Protein AF-A0AAW9L6Z2-F1 (afdb_monomer_lite)

Sequence (264 aa):
MRRVTHNEAGDTDLVFVLGWGIRLDFENVRWLVDRLAAADYRVHVFELPLVITDFEREYLAPVANFVSSLSNYRLLTHSTGGLVGAFLDSPETRVDLSPWWGTHKAVRTPLVSPFLRLPVTKPLVPVGIDRSDLGDLATDFQVEDTPERIAPTVLRECRRVQQQLPPFDEDSVVFYTPDDTVVSVDAIRGVRRRRTASPTRAATNCSPRPPATSCCRRCSPPSTTASARSPDGSRLVGHVAVLTWTTFSTVAYTSPAASVRSMV

Structure (mmCIF, N/CA/C/O backbone):
data_AF-A0AAW9L6Z2-F1
#
_entry.id   AF-A0AAW9L6Z2-F1
#
loop_
_atom_site.group_PDB
_atom_site.id
_atom_site.type_symbol
_atom_site.label_atom_id
_atom_site.label_alt_id
_atom_site.label_comp_id
_atom_site.label_asym_id
_atom_site.label_entity_id
_atom_site.label_seq_id
_atom_site.pdbx_PDB_ins_code
_atom_site.Cartn_x
_atom_site.Cartn_y
_atom_site.Cartn_z
_atom_site.occupancy
_atom_site.B_iso_or_equiv
_atom_site.auth_seq_id
_atom_site.auth_comp_id
_atom_site.auth_asym_id
_atom_site.auth_atom_id
_atom_site.pdbx_PDB_model_num
ATOM 1 N N . MET A 1 1 ? 7.345 11.397 1.640 1.00 93.88 1 MET A N 1
ATOM 2 C CA . MET A 1 1 ? 6.065 10.661 1.597 1.00 93.88 1 MET A CA 1
ATOM 3 C C . MET A 1 1 ? 4.937 11.663 1.765 1.00 93.88 1 MET A C 1
ATOM 5 O O . MET A 1 1 ? 5.062 12.522 2.632 1.00 93.88 1 MET A O 1
ATOM 9 N N . ARG A 1 2 ? 3.892 11.604 0.932 1.00 96.06 2 ARG A N 1
ATOM 10 C CA . ARG A 1 2 ? 2.712 12.473 1.070 1.00 96.06 2 ARG A CA 1
ATOM 11 C C . ARG A 1 2 ? 1.646 11.741 1.886 1.00 96.06 2 ARG A C 1
ATOM 13 O O . ARG A 1 2 ? 1.461 10.541 1.705 1.00 96.06 2 ARG A O 1
ATOM 20 N N . ARG A 1 3 ? 0.965 12.467 2.774 1.00 97.31 3 ARG A N 1
ATOM 21 C CA . ARG A 1 3 ? -0.151 11.977 3.593 1.00 97.31 3 ARG A CA 1
ATOM 22 C C . ARG A 1 3 ? -1.307 12.965 3.513 1.00 97.31 3 ARG A C 1
ATOM 24 O O . ARG A 1 3 ? -1.066 14.167 3.614 1.00 97.31 3 ARG A O 1
ATOM 31 N N . VAL A 1 4 ? -2.529 12.469 3.360 1.00 97.75 4 VAL A N 1
ATOM 32 C CA . VAL A 1 4 ? -3.761 13.273 3.409 1.00 97.75 4 VAL A CA 1
ATOM 33 C C . VAL A 1 4 ? -4.763 12.584 4.330 1.00 97.75 4 VAL A C 1
ATOM 35 O O . VAL A 1 4 ? -4.871 11.359 4.318 1.00 97.75 4 VAL A O 1
ATOM 38 N N . THR A 1 5 ? -5.470 13.369 5.143 1.00 97.81 5 THR A N 1
ATOM 39 C CA . THR A 1 5 ? -6.567 12.883 5.987 1.00 97.81 5 THR A CA 1
ATOM 40 C C . THR A 1 5 ? -7.901 13.253 5.350 1.00 97.81 5 THR A C 1
ATOM 42 O O . THR A 1 5 ? -8.089 14.396 4.941 1.00 97.81 5 THR A O 1
ATOM 45 N N . HIS A 1 6 ? -8.825 12.300 5.295 1.00 96.94 6 HIS A N 1
ATOM 46 C CA . HIS A 1 6 ? -10.206 12.490 4.864 1.00 96.94 6 HIS A CA 1
ATOM 47 C C . HIS A 1 6 ? -11.152 12.219 6.036 1.00 96.94 6 HIS A C 1
ATOM 49 O O . HIS A 1 6 ? -10.866 11.359 6.867 1.00 96.94 6 HIS A O 1
ATOM 55 N N . ASN A 1 7 ? -12.272 12.949 6.084 1.00 96.62 7 ASN A N 1
ATOM 56 C CA . ASN A 1 7 ? -13.256 12.891 7.171 1.00 96.62 7 ASN A CA 1
ATOM 57 C C . ASN A 1 7 ? -12.626 13.085 8.565 1.00 96.62 7 ASN A C 1
ATOM 59 O O . ASN A 1 7 ? -12.630 12.188 9.401 1.00 96.62 7 ASN A O 1
ATOM 63 N N . GLU A 1 8 ? -12.077 14.275 8.836 1.00 94.88 8 GLU A N 1
ATOM 64 C CA . GLU A 1 8 ? -11.461 14.591 10.139 1.00 94.88 8 GLU A CA 1
ATOM 65 C C . GLU A 1 8 ? -12.424 14.423 11.328 1.00 94.88 8 GLU A C 1
ATOM 67 O O . GLU A 1 8 ? -11.981 14.168 12.448 1.00 94.88 8 GLU A O 1
ATOM 72 N N . ALA A 1 9 ? -13.733 14.503 11.086 1.00 93.19 9 ALA A N 1
ATOM 73 C CA . ALA A 1 9 ? -14.767 14.287 12.092 1.00 93.19 9 ALA A CA 1
ATOM 74 C C . ALA A 1 9 ? -15.026 12.804 12.423 1.00 93.19 9 ALA A C 1
ATOM 76 O O . ALA A 1 9 ? -15.705 12.543 13.412 1.00 93.19 9 ALA A O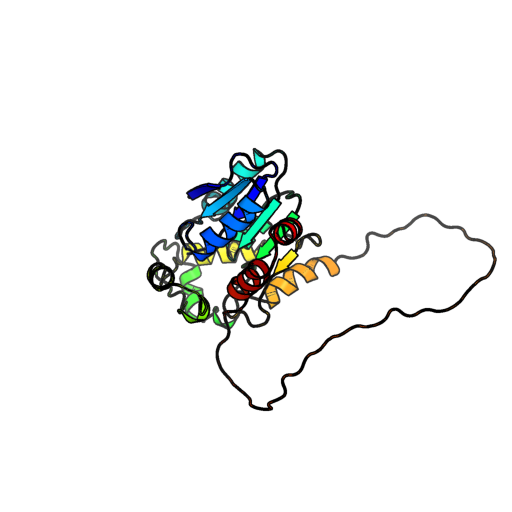 1
ATOM 77 N N . GLY A 1 10 ? -14.495 11.859 11.635 1.00 91.75 10 GLY A N 1
ATOM 78 C CA . GLY A 1 10 ? -14.695 10.422 11.837 1.00 91.75 10 GLY A CA 1
ATOM 79 C C . GLY A 1 10 ? -14.193 9.931 13.196 1.00 91.75 10 GLY A C 1
ATOM 80 O O . GLY A 1 10 ? -13.241 10.480 13.761 1.00 91.75 10 GLY A O 1
ATOM 81 N N . ASP A 1 11 ? -14.848 8.893 13.714 1.00 89.81 11 ASP A N 1
ATOM 82 C CA . ASP A 1 11 ? -14.625 8.362 15.065 1.00 89.81 11 ASP A CA 1
ATOM 83 C C . ASP A 1 11 ? -13.490 7.327 15.138 1.00 89.81 11 ASP A C 1
ATOM 85 O O . ASP A 1 11 ? -12.885 7.140 16.193 1.00 89.81 11 ASP A O 1
ATOM 89 N N . THR A 1 12 ? -13.191 6.679 14.011 1.00 95.56 12 THR A N 1
ATOM 90 C CA . THR A 1 12 ? -12.275 5.542 13.921 1.00 95.56 12 THR A CA 1
ATOM 91 C C . THR A 1 12 ? -11.166 5.848 12.922 1.00 95.56 12 THR A C 1
ATOM 93 O O . THR A 1 12 ? -11.438 6.055 11.736 1.00 95.56 12 THR A O 1
ATOM 96 N N . ASP A 1 13 ? -9.911 5.846 13.374 1.00 98.06 13 ASP A N 1
ATOM 97 C CA . ASP A 1 13 ? -8.764 6.084 12.498 1.00 98.06 13 ASP A CA 1
ATOM 98 C C . ASP A 1 13 ? -8.505 4.863 11.594 1.00 98.06 13 ASP A C 1
ATOM 100 O O . ASP A 1 13 ? -8.284 3.737 12.054 1.00 98.06 13 ASP A O 1
ATOM 104 N N . LEU A 1 14 ? -8.513 5.094 10.281 1.00 98.38 14 LEU A N 1
ATOM 105 C CA . LEU A 1 14 ? -8.187 4.107 9.257 1.00 98.38 14 LEU A CA 1
ATOM 106 C C . LEU A 1 14 ? -6.946 4.554 8.490 1.00 98.38 14 LEU A C 1
ATOM 108 O O . LEU A 1 14 ? -6.963 5.548 7.768 1.00 98.38 14 LEU A O 1
ATOM 112 N N . VAL A 1 15 ? -5.868 3.792 8.602 1.00 98.50 15 VAL A N 1
ATOM 113 C CA . VAL A 1 15 ? -4.613 4.051 7.898 1.00 98.50 15 VAL A CA 1
ATOM 114 C C . VAL A 1 15 ? -4.624 3.283 6.586 1.00 98.50 15 VAL A C 1
ATOM 116 O O . VAL A 1 15 ? -4.704 2.059 6.588 1.00 98.50 15 VAL A O 1
ATOM 119 N N . PHE A 1 16 ? -4.521 3.992 5.462 1.00 98.31 16 PHE A N 1
ATOM 120 C CA . PHE A 1 16 ? -4.468 3.394 4.132 1.00 98.31 16 PHE A CA 1
ATOM 121 C C . PHE A 1 16 ? -3.109 3.645 3.473 1.00 98.31 16 PHE A C 1
ATOM 123 O O . PHE A 1 16 ? -2.782 4.776 3.115 1.00 98.31 16 PHE A O 1
ATOM 130 N N . VAL A 1 17 ? -2.307 2.594 3.286 1.00 98.38 17 VAL A N 1
ATOM 131 C CA . VAL A 1 17 ? -1.001 2.692 2.612 1.00 98.38 17 VAL A CA 1
ATOM 132 C C . VAL A 1 17 ? -1.117 2.232 1.162 1.00 98.38 17 VAL A C 1
ATOM 134 O O . VAL A 1 17 ? -1.373 1.055 0.892 1.00 98.38 17 VAL A O 1
ATOM 137 N N . LEU A 1 18 ? -0.912 3.161 0.226 1.00 96.56 18 LEU A N 1
ATOM 138 C CA . LEU A 1 18 ? -1.024 2.897 -1.206 1.00 96.56 18 LEU A CA 1
ATOM 139 C C . LEU A 1 18 ? 0.150 2.069 -1.744 1.00 96.56 18 LEU A C 1
ATOM 141 O O . LEU A 1 18 ? 1.229 1.981 -1.156 1.00 96.56 18 LEU A O 1
ATOM 145 N N . GLY A 1 19 ? -0.080 1.484 -2.918 1.00 92.44 19 GLY A N 1
ATOM 146 C CA . GLY A 1 19 ? 0.947 0.813 -3.706 1.00 92.44 19 GLY A CA 1
ATOM 147 C C . GLY A 1 19 ? 1.905 1.801 -4.366 1.00 92.44 19 GLY A C 1
ATOM 148 O O . GLY A 1 19 ? 1.590 2.976 -4.545 1.00 92.44 19 GLY A O 1
ATOM 149 N N . TRP A 1 20 ? 3.080 1.314 -4.762 1.00 92.62 20 TRP A N 1
ATOM 150 C CA . TRP A 1 20 ? 4.022 2.112 -5.546 1.00 92.62 20 TRP A CA 1
ATOM 151 C C . TRP A 1 20 ? 3.398 2.530 -6.884 1.00 92.62 20 TRP A C 1
ATOM 153 O O . TRP A 1 20 ? 2.743 1.720 -7.533 1.00 92.62 20 TRP A O 1
ATOM 163 N N . GLY A 1 21 ? 3.601 3.786 -7.287 1.00 88.00 21 GLY A N 1
ATOM 164 C CA . GLY A 1 21 ? 3.048 4.327 -8.534 1.00 88.00 21 GLY A CA 1
ATOM 165 C C . GLY A 1 21 ? 1.570 4.720 -8.470 1.00 88.00 21 GLY A C 1
ATOM 166 O O . GLY A 1 21 ? 1.079 5.324 -9.414 1.00 88.00 21 GLY A O 1
ATOM 167 N N . ILE A 1 22 ? 0.872 4.438 -7.365 1.00 89.12 22 ILE A N 1
ATOM 168 C CA . ILE A 1 22 ? -0.521 4.847 -7.166 1.00 89.12 22 ILE A CA 1
ATOM 169 C C . ILE A 1 22 ? -0.567 6.196 -6.455 1.00 89.12 22 ILE A C 1
ATOM 171 O O . ILE A 1 22 ? 0.097 6.395 -5.436 1.00 89.12 22 ILE A O 1
ATOM 175 N N . ARG A 1 23 ? -1.380 7.109 -6.987 1.00 88.00 23 ARG A N 1
ATOM 176 C CA . ARG A 1 23 ? -1.465 8.501 -6.544 1.00 88.00 23 ARG A CA 1
ATOM 177 C C . ARG A 1 23 ? -2.784 8.775 -5.832 1.00 88.00 23 ARG A C 1
ATOM 179 O O . ARG A 1 23 ? -3.806 8.167 -6.139 1.00 88.00 23 ARG A O 1
ATOM 186 N N . LEU A 1 24 ? -2.767 9.707 -4.881 1.00 89.88 24 LEU A N 1
ATOM 187 C CA . LEU A 1 24 ? -3.953 10.072 -4.087 1.00 89.88 24 LEU A CA 1
ATOM 188 C C . LEU A 1 24 ? -5.096 10.669 -4.919 1.00 89.88 24 LEU A C 1
ATOM 190 O O . LEU A 1 24 ? -6.255 10.604 -4.522 1.00 89.88 24 LEU A O 1
ATOM 194 N N . ASP A 1 25 ? -4.763 11.303 -6.035 1.00 86.38 25 ASP A N 1
ATOM 195 C CA . ASP A 1 25 ? -5.682 11.989 -6.936 1.00 86.38 25 ASP A CA 1
ATOM 196 C C . ASP A 1 25 ? -6.279 11.080 -8.014 1.00 86.38 25 ASP A C 1
ATOM 198 O O . ASP A 1 25 ? -7.217 11.496 -8.695 1.00 86.38 25 ASP A O 1
ATOM 202 N N . PHE A 1 26 ? -5.815 9.831 -8.118 1.00 86.25 26 PHE A N 1
ATOM 203 C CA . PHE A 1 26 ? -6.419 8.842 -9.001 1.00 86.25 26 PHE A CA 1
ATOM 204 C C . PHE A 1 26 ? -7.883 8.596 -8.617 1.00 86.25 26 PHE A C 1
ATOM 206 O O . PHE A 1 26 ? -8.217 8.387 -7.450 1.00 86.25 26 PHE A O 1
ATOM 213 N N . GLU A 1 27 ? -8.768 8.618 -9.615 1.00 85.25 27 GLU A N 1
ATOM 214 C CA . GLU A 1 27 ? -10.221 8.585 -9.413 1.00 85.25 27 GLU A CA 1
ATOM 215 C C . GLU A 1 27 ? -10.674 7.358 -8.623 1.00 85.25 27 GLU A C 1
ATOM 217 O O . GLU A 1 27 ? -11.506 7.450 -7.724 1.00 85.25 27 GLU A O 1
ATOM 222 N N . ASN A 1 28 ? -10.064 6.213 -8.900 1.00 82.50 28 ASN A N 1
ATOM 223 C CA . ASN A 1 28 ? -10.346 4.974 -8.199 1.00 82.50 28 ASN A CA 1
ATOM 224 C C . ASN A 1 28 ? -9.957 5.025 -6.708 1.00 82.50 28 ASN A C 1
ATOM 226 O O . ASN A 1 28 ? -10.705 4.535 -5.859 1.00 82.50 28 ASN A O 1
ATOM 230 N N . VAL A 1 29 ? -8.810 5.625 -6.378 1.00 90.06 29 VAL A N 1
ATOM 231 C CA . VAL A 1 29 ? -8.355 5.827 -4.997 1.00 90.06 29 VAL A CA 1
ATOM 232 C C . VAL A 1 29 ? -9.312 6.768 -4.283 1.00 90.06 29 VAL A C 1
ATOM 234 O O . VAL A 1 29 ? -9.784 6.440 -3.197 1.00 90.06 29 VAL A O 1
ATOM 237 N N . ARG A 1 30 ? -9.655 7.897 -4.913 1.00 91.50 30 ARG A N 1
ATOM 238 C CA . ARG A 1 30 ? -10.618 8.862 -4.369 1.00 91.50 30 ARG A CA 1
ATOM 239 C C . ARG A 1 30 ? -11.964 8.211 -4.094 1.00 91.50 30 ARG A C 1
ATOM 241 O O . ARG A 1 30 ? -12.472 8.330 -2.988 1.00 91.50 30 ARG A O 1
ATOM 248 N N . TRP A 1 31 ? -12.485 7.452 -5.053 1.00 90.38 31 TRP A N 1
ATOM 249 C CA . TRP A 1 31 ? -13.738 6.723 -4.899 1.00 90.38 31 TRP A CA 1
ATOM 250 C C . TRP A 1 31 ? -13.720 5.790 -3.681 1.00 90.38 31 TRP A C 1
ATOM 252 O O . TRP A 1 31 ? -14.672 5.779 -2.901 1.00 90.38 31 TRP A O 1
ATOM 262 N N . LEU A 1 32 ? -12.637 5.033 -3.478 1.00 90.81 32 LEU A N 1
ATOM 263 C CA . LEU A 1 32 ? -12.513 4.143 -2.323 1.00 90.81 32 LEU A CA 1
ATOM 264 C C . LEU A 1 32 ? -12.443 4.935 -1.011 1.00 90.81 32 LEU A C 1
ATOM 266 O O . LEU A 1 32 ? -13.139 4.612 -0.050 1.00 90.81 32 LEU A O 1
ATOM 270 N N . VAL A 1 33 ? -11.632 5.989 -0.976 1.00 94.69 33 VAL A N 1
ATOM 271 C CA . VAL A 1 33 ? -11.484 6.856 0.198 1.00 94.69 33 VAL A CA 1
ATOM 272 C C . VAL A 1 33 ? -12.810 7.520 0.565 1.00 94.69 33 VAL A C 1
ATOM 274 O O . VAL A 1 33 ? -13.165 7.532 1.740 1.00 94.69 33 VAL A O 1
ATOM 277 N N . ASP A 1 34 ? -13.582 7.981 -0.418 1.00 94.19 34 ASP A N 1
ATOM 278 C CA . ASP A 1 34 ? -14.906 8.570 -0.208 1.00 94.19 34 ASP A CA 1
ATOM 279 C C . ASP A 1 34 ? -15.883 7.548 0.393 1.00 94.19 34 ASP A C 1
ATOM 281 O O . ASP A 1 34 ? -16.676 7.885 1.272 1.00 94.19 34 ASP A O 1
ATOM 285 N N . ARG A 1 35 ? -15.806 6.274 -0.020 1.00 93.69 35 ARG A N 1
ATOM 286 C CA . ARG A 1 35 ? -16.627 5.194 0.555 1.00 93.69 35 ARG A CA 1
ATOM 287 C C . ARG A 1 35 ? -16.244 4.862 1.991 1.00 93.69 35 ARG A C 1
ATOM 289 O O . ARG A 1 35 ? -17.133 4.625 2.805 1.00 93.69 35 ARG A O 1
ATOM 296 N N . LEU A 1 36 ? -14.952 4.861 2.304 1.00 94.88 36 LEU A N 1
ATOM 297 C CA . LEU A 1 36 ? -14.454 4.651 3.664 1.00 94.88 36 LEU A CA 1
ATOM 298 C C . LEU A 1 36 ? -14.831 5.830 4.574 1.00 94.88 36 LEU A C 1
ATOM 300 O O . LEU A 1 36 ? -15.332 5.623 5.674 1.00 94.88 36 LEU A O 1
ATOM 304 N N . ALA A 1 37 ? -14.686 7.061 4.086 1.00 95.19 37 ALA A N 1
ATOM 305 C CA . ALA A 1 37 ? -15.128 8.266 4.780 1.00 95.19 37 ALA A CA 1
ATOM 306 C C . ALA A 1 37 ? -16.647 8.260 5.032 1.00 95.19 37 ALA A C 1
ATOM 308 O O . ALA A 1 37 ? -17.089 8.543 6.140 1.00 95.19 37 ALA A O 1
ATOM 309 N N . ALA A 1 38 ? -17.454 7.869 4.040 1.00 93.56 38 ALA A N 1
ATOM 310 C CA . ALA A 1 38 ? -18.905 7.724 4.190 1.00 93.56 38 ALA A CA 1
ATOM 311 C C . ALA A 1 38 ? -19.316 6.592 5.153 1.00 93.56 38 ALA A C 1
ATOM 313 O O . ALA A 1 38 ? -20.448 6.574 5.632 1.00 93.56 38 ALA A O 1
ATOM 314 N N . ALA A 1 39 ? -18.410 5.652 5.435 1.00 93.19 39 ALA A N 1
ATOM 315 C CA . ALA A 1 39 ? -18.562 4.628 6.466 1.00 93.19 39 ALA A CA 1
ATOM 316 C C . ALA A 1 39 ? -18.106 5.102 7.865 1.00 93.19 39 ALA A C 1
ATOM 318 O O . ALA A 1 39 ? -18.049 4.285 8.785 1.00 93.19 39 ALA A O 1
ATOM 319 N N . ASP A 1 40 ? -17.851 6.408 8.016 1.00 95.00 40 ASP A N 1
ATOM 320 C CA . ASP A 1 40 ? -17.499 7.123 9.251 1.00 95.00 40 ASP A CA 1
ATOM 321 C C . ASP A 1 40 ? -16.045 6.955 9.734 1.00 95.00 40 ASP A C 1
ATOM 323 O O . ASP A 1 40 ? -15.687 7.344 10.844 1.00 95.00 40 ASP A O 1
ATOM 327 N N . TYR A 1 41 ? -15.158 6.442 8.875 1.00 96.88 41 TYR A N 1
ATOM 328 C CA . TYR A 1 41 ? -13.725 6.405 9.171 1.00 96.88 41 TYR A CA 1
ATOM 329 C C . TYR A 1 41 ? -13.071 7.776 8.999 1.00 96.88 41 TYR A C 1
ATOM 331 O O . TYR A 1 41 ? -13.349 8.478 8.023 1.00 96.88 41 TYR A O 1
ATOM 339 N N . ARG A 1 42 ? -12.116 8.106 9.877 1.00 98.12 42 ARG A N 1
ATOM 340 C CA . ARG A 1 42 ? -11.095 9.128 9.620 1.00 98.12 42 ARG A CA 1
ATOM 341 C C . ARG A 1 42 ? -9.953 8.478 8.842 1.00 98.12 42 ARG A C 1
ATOM 343 O O . ARG A 1 42 ? -9.151 7.732 9.395 1.00 98.12 42 ARG A O 1
ATOM 350 N N . VAL A 1 43 ? -9.893 8.719 7.535 1.00 98.31 43 VAL A N 1
ATOM 351 C CA . VAL A 1 43 ? -9.007 7.969 6.631 1.00 98.31 43 VAL A CA 1
ATOM 352 C C . VAL A 1 43 ? -7.694 8.715 6.416 1.00 98.31 43 VAL A C 1
ATOM 354 O O . VAL A 1 43 ? -7.673 9.787 5.817 1.00 98.31 43 VAL A O 1
ATOM 357 N N . HIS A 1 44 ? -6.581 8.134 6.853 1.00 98.25 44 HIS A N 1
ATOM 358 C CA . HIS A 1 44 ? -5.228 8.645 6.653 1.00 98.25 44 HIS A CA 1
ATOM 359 C C . HIS A 1 44 ? -4.544 7.899 5.513 1.00 98.25 44 HIS A C 1
ATOM 361 O O . HIS A 1 44 ? -4.063 6.780 5.689 1.00 98.25 44 HIS A O 1
ATOM 367 N N . VAL A 1 45 ? -4.480 8.522 4.341 1.00 98.44 45 VAL A N 1
ATOM 368 C CA . VAL A 1 45 ? -3.958 7.882 3.133 1.00 98.44 45 VAL A CA 1
ATOM 369 C C . VAL A 1 45 ? -2.510 8.295 2.895 1.00 98.44 45 VAL A C 1
ATOM 371 O O . VAL A 1 45 ? -2.187 9.487 2.905 1.00 98.44 45 VAL A O 1
ATOM 374 N N . PHE A 1 46 ? -1.639 7.315 2.663 1.00 98.44 46 PHE A N 1
ATOM 375 C CA . PHE A 1 46 ? -0.210 7.492 2.427 1.00 98.44 46 PHE A CA 1
ATOM 376 C C . PHE A 1 46 ? 0.174 7.123 0.995 1.00 98.44 46 PHE A C 1
ATOM 378 O O . PHE A 1 46 ? -0.025 5.992 0.556 1.00 98.44 46 PHE A O 1
ATOM 385 N N . GLU A 1 47 ? 0.791 8.074 0.296 1.00 96.81 47 GLU A N 1
ATOM 386 C CA . GLU A 1 47 ? 1.356 7.900 -1.044 1.00 96.81 47 GLU A CA 1
ATOM 387 C C . GLU A 1 47 ? 2.864 7.632 -0.949 1.00 96.81 47 GLU A C 1
ATOM 389 O O . GLU A 1 47 ? 3.628 8.458 -0.422 1.00 96.81 47 GLU A O 1
ATOM 394 N N . LEU A 1 48 ? 3.301 6.481 -1.465 1.00 95.94 48 LEU A N 1
ATOM 395 C CA . LEU A 1 48 ? 4.700 6.065 -1.408 1.00 95.94 48 LEU A CA 1
ATOM 396 C C . LEU A 1 48 ? 5.568 6.854 -2.408 1.00 95.94 48 LEU A C 1
ATOM 398 O O . LEU A 1 48 ? 5.202 6.972 -3.577 1.00 95.94 48 LEU A O 1
ATOM 402 N N . PRO A 1 49 ? 6.754 7.351 -1.998 1.00 95.81 49 PRO A N 1
ATOM 403 C CA . PRO A 1 49 ? 7.730 7.919 -2.928 1.00 95.81 49 PRO A CA 1
ATOM 404 C C . PRO A 1 49 ? 8.083 6.965 -4.082 1.00 95.81 49 PRO A C 1
ATOM 406 O O . PRO A 1 49 ? 8.349 5.786 -3.854 1.00 95.81 49 PRO A O 1
ATOM 409 N N . LEU A 1 50 ? 8.171 7.478 -5.314 1.00 92.75 50 LEU A N 1
ATOM 410 C CA . LEU A 1 50 ? 8.500 6.661 -6.495 1.00 92.75 50 LEU A CA 1
ATOM 411 C C . LEU A 1 50 ? 9.940 6.132 -6.499 1.00 92.75 50 LEU A C 1
ATOM 413 O O . LEU A 1 50 ? 10.240 5.139 -7.162 1.00 92.75 50 LEU A O 1
ATOM 417 N N . VAL A 1 51 ? 10.835 6.788 -5.767 1.00 93.81 51 VAL A N 1
ATOM 418 C CA . VAL A 1 51 ? 12.244 6.419 -5.646 1.00 93.81 51 VAL A CA 1
ATOM 419 C C . VAL A 1 51 ? 12.625 6.473 -4.177 1.00 93.81 51 VAL A C 1
ATOM 421 O O . VAL A 1 51 ? 12.326 7.458 -3.507 1.00 93.81 51 VAL A O 1
ATOM 424 N N . ILE A 1 52 ? 13.302 5.426 -3.707 1.00 94.81 52 ILE A N 1
ATOM 425 C CA . ILE A 1 52 ? 13.890 5.350 -2.369 1.00 94.81 52 ILE A CA 1
ATOM 426 C C . ILE A 1 52 ? 15.293 4.761 -2.427 1.00 94.81 52 ILE A C 1
ATOM 428 O O . ILE A 1 52 ? 15.650 4.069 -3.387 1.00 94.81 52 ILE A O 1
ATOM 432 N N . THR A 1 53 ? 16.074 5.014 -1.384 1.00 95.06 53 THR A N 1
ATOM 433 C CA . THR A 1 53 ? 17.376 4.376 -1.133 1.00 95.06 53 THR A CA 1
ATOM 434 C C . THR A 1 53 ? 17.377 3.480 0.102 1.00 95.06 53 THR A C 1
ATOM 436 O O . THR A 1 53 ? 18.250 2.621 0.214 1.00 95.06 53 THR A O 1
ATOM 439 N N . ASP A 1 54 ? 16.405 3.672 0.993 1.00 96.31 54 ASP A N 1
ATOM 440 C CA . ASP A 1 54 ? 16.288 3.023 2.294 1.00 96.31 54 ASP A CA 1
ATOM 441 C C . ASP A 1 54 ? 14.802 2.814 2.620 1.00 96.31 54 ASP A C 1
ATOM 443 O O . ASP A 1 54 ? 14.046 3.779 2.759 1.00 96.31 54 ASP A O 1
ATOM 447 N N . PHE A 1 55 ? 14.362 1.555 2.684 1.00 97.06 55 PHE A N 1
ATOM 448 C CA . PHE A 1 55 ? 12.951 1.234 2.912 1.00 97.06 55 PHE A CA 1
ATOM 449 C C . PHE A 1 55 ? 12.486 1.678 4.295 1.00 97.06 55 PHE A C 1
ATOM 451 O O . PHE A 1 55 ? 11.416 2.270 4.433 1.00 97.06 55 PHE A O 1
ATOM 458 N N . GLU A 1 56 ? 13.285 1.400 5.321 1.00 97.62 56 GLU A N 1
ATOM 459 C CA . GLU A 1 56 ? 12.940 1.676 6.704 1.00 97.62 56 GLU A CA 1
ATOM 460 C C . GLU A 1 56 ? 12.767 3.176 6.911 1.00 97.62 56 GLU A C 1
ATOM 462 O O . GLU A 1 56 ? 11.753 3.604 7.449 1.00 97.62 56 GLU A O 1
ATOM 467 N N . ARG A 1 57 ? 13.704 3.996 6.431 1.00 98.12 57 ARG A N 1
ATOM 468 C CA . ARG A 1 57 ? 13.645 5.451 6.594 1.00 98.12 57 ARG A CA 1
ATOM 469 C C . ARG A 1 57 ? 12.576 6.105 5.723 1.00 98.12 57 ARG A C 1
ATOM 471 O O . ARG A 1 57 ? 11.953 7.071 6.158 1.00 98.12 57 ARG A O 1
ATOM 478 N N . GLU A 1 58 ? 12.407 5.651 4.483 1.00 98.06 58 GLU A N 1
ATOM 479 C CA . GLU A 1 58 ? 11.643 6.404 3.479 1.00 98.06 58 GLU A CA 1
ATOM 480 C C . GLU A 1 58 ? 10.220 5.873 3.262 1.00 98.06 58 GLU A C 1
ATOM 482 O O . GLU A 1 58 ? 9.349 6.657 2.875 1.00 98.06 58 GLU A O 1
ATOM 487 N N . TYR A 1 59 ? 9.968 4.585 3.530 1.00 97.81 59 TYR A N 1
ATOM 488 C CA . TYR A 1 59 ? 8.638 3.965 3.467 1.00 97.81 59 TYR A CA 1
ATOM 489 C C . TYR A 1 59 ? 8.070 3.636 4.850 1.00 97.81 59 TYR A C 1
ATOM 491 O O . TYR A 1 59 ? 6.957 4.056 5.152 1.00 97.81 59 TYR A O 1
ATOM 499 N N . LEU A 1 60 ? 8.804 2.911 5.697 1.00 98.31 60 LEU A N 1
ATOM 500 C CA . LEU A 1 60 ? 8.251 2.403 6.958 1.00 98.31 60 LEU A CA 1
ATOM 501 C C . LEU A 1 60 ? 8.123 3.488 8.032 1.00 98.31 60 LEU A C 1
ATOM 503 O O . LEU A 1 60 ? 7.030 3.717 8.545 1.00 98.31 60 LEU A O 1
ATOM 507 N N . ALA A 1 61 ? 9.218 4.171 8.361 1.00 98.12 61 ALA A N 1
ATOM 508 C CA . ALA A 1 61 ? 9.290 5.123 9.465 1.00 98.12 61 ALA A CA 1
ATOM 509 C C . ALA A 1 61 ? 8.241 6.243 9.377 1.00 98.12 61 ALA A C 1
ATOM 511 O O . ALA A 1 61 ? 7.643 6.546 10.404 1.00 98.12 61 ALA A O 1
ATOM 512 N N . PRO A 1 62 ? 7.934 6.840 8.207 1.00 98.25 62 PRO A N 1
ATOM 513 C CA . PRO A 1 62 ? 6.896 7.865 8.133 1.00 98.25 62 PRO A CA 1
ATOM 514 C C . PRO A 1 62 ? 5.506 7.355 8.533 1.00 98.25 62 PRO A C 1
ATOM 516 O O . PRO A 1 62 ? 4.751 8.093 9.163 1.00 98.25 62 PRO A O 1
ATOM 519 N N . VAL A 1 63 ? 5.174 6.105 8.193 1.00 98.44 63 VAL A N 1
ATOM 520 C CA . VAL A 1 63 ? 3.895 5.491 8.571 1.00 98.44 63 VAL A CA 1
ATOM 521 C C . VAL A 1 63 ? 3.939 5.049 10.032 1.00 98.44 63 VAL A C 1
ATOM 523 O O . VAL A 1 63 ? 3.050 5.408 10.795 1.00 98.44 63 VAL A O 1
ATOM 526 N N . ALA A 1 64 ? 5.007 4.364 10.451 1.00 98.12 64 ALA A N 1
ATOM 527 C CA . ALA A 1 64 ? 5.204 3.899 11.825 1.00 98.12 64 ALA A CA 1
ATOM 528 C C . ALA A 1 64 ? 5.161 5.050 12.849 1.00 98.12 64 ALA A C 1
ATOM 530 O O . ALA A 1 64 ? 4.475 4.957 13.863 1.00 98.12 64 ALA A O 1
ATOM 531 N N . ASN A 1 65 ? 5.830 6.168 12.551 1.00 97.69 65 ASN A N 1
ATOM 532 C CA . ASN A 1 65 ? 5.832 7.364 13.397 1.00 97.69 65 ASN A CA 1
ATOM 533 C C . ASN A 1 65 ? 4.453 8.023 13.488 1.00 97.69 65 ASN A C 1
ATOM 535 O O . ASN A 1 65 ? 4.153 8.686 14.475 1.00 97.69 65 ASN A O 1
ATOM 539 N N . PHE A 1 66 ? 3.632 7.898 12.445 1.00 97.81 66 PHE A N 1
ATOM 540 C CA . PHE A 1 66 ? 2.277 8.423 12.479 1.00 97.81 66 PHE A CA 1
ATOM 541 C C . PHE A 1 66 ? 1.364 7.518 13.303 1.00 97.81 66 PHE A C 1
ATOM 543 O O . PHE A 1 66 ? 0.688 8.007 14.203 1.00 97.81 66 PHE A O 1
ATOM 550 N N . VAL A 1 67 ? 1.370 6.209 13.044 1.00 97.62 67 VAL A N 1
ATOM 551 C CA . VAL A 1 67 ? 0.473 5.285 13.753 1.00 97.62 67 VAL A CA 1
ATOM 552 C C . VAL A 1 67 ? 0.813 5.158 15.237 1.00 97.62 67 VAL A C 1
ATOM 554 O O . VAL A 1 67 ? -0.088 4.938 16.032 1.00 97.62 67 VAL A O 1
ATOM 557 N N . SER A 1 68 ? 2.069 5.393 15.640 1.00 96.56 68 SER A N 1
ATOM 558 C CA . SER A 1 68 ? 2.456 5.451 17.058 1.00 96.56 68 SER A CA 1
ATOM 559 C C . SER A 1 68 ? 1.866 6.644 17.818 1.00 96.56 68 SER A C 1
ATOM 561 O O . SER A 1 68 ? 1.864 6.641 19.048 1.00 96.56 68 SER A O 1
ATOM 563 N N . SER A 1 69 ? 1.363 7.658 17.105 1.00 95.50 69 SER A N 1
ATOM 564 C CA . SER A 1 69 ? 0.628 8.781 17.696 1.00 95.50 69 SER A CA 1
ATOM 565 C C . SER A 1 69 ? -0.873 8.518 17.847 1.00 95.50 69 SER A C 1
ATOM 567 O O . SER A 1 69 ? -1.556 9.299 18.508 1.00 95.50 69 SER A O 1
ATOM 569 N N . LEU A 1 70 ? -1.385 7.435 17.254 1.00 95.50 70 LEU A N 1
ATOM 570 C CA . LEU A 1 70 ? -2.786 7.035 17.347 1.00 95.50 70 LEU A CA 1
ATOM 571 C C . LEU A 1 70 ? -2.974 6.102 18.548 1.00 95.50 70 LEU A C 1
ATOM 573 O O . LEU A 1 70 ? -2.118 5.267 18.834 1.00 95.50 70 LEU A O 1
ATOM 577 N N . SER A 1 71 ? -4.102 6.220 19.252 1.00 92.44 71 SER A N 1
ATOM 578 C CA . SER A 1 71 ? -4.441 5.296 20.345 1.00 92.44 71 SER A CA 1
ATOM 579 C C . SER A 1 71 ? -4.731 3.887 19.831 1.00 92.44 71 SER A C 1
ATOM 581 O O . SER A 1 71 ? -4.377 2.900 20.472 1.00 92.44 71 SER A O 1
ATOM 583 N N . ASN A 1 72 ? -5.387 3.812 18.678 1.00 93.94 72 ASN A N 1
ATOM 584 C CA . ASN A 1 72 ? -5.807 2.604 17.994 1.00 93.94 72 ASN A CA 1
ATOM 585 C C . ASN A 1 72 ? -6.085 2.957 16.528 1.00 93.94 72 ASN A C 1
ATOM 587 O O . ASN A 1 72 ? -6.401 4.103 16.214 1.00 93.94 72 ASN A O 1
ATOM 591 N N . TYR A 1 73 ? -5.919 1.997 15.622 1.00 97.44 73 TYR A N 1
ATOM 592 C CA . TYR A 1 73 ? -6.158 2.224 14.201 1.00 97.44 73 TYR A CA 1
ATOM 593 C C . TYR A 1 73 ? -6.471 0.917 13.483 1.00 97.44 73 TYR A C 1
ATOM 595 O O . TYR A 1 73 ? -6.009 -0.156 13.876 1.00 97.44 73 TYR A O 1
ATOM 603 N N . ARG A 1 74 ? -7.214 1.024 12.385 1.00 97.75 74 ARG A N 1
ATOM 604 C CA . ARG A 1 74 ? -7.387 -0.051 11.404 1.00 97.75 74 ARG A CA 1
ATOM 605 C C . ARG A 1 74 ? -6.426 0.158 10.248 1.00 97.75 74 ARG A C 1
ATOM 607 O O . ARG A 1 74 ? -6.079 1.298 9.932 1.00 97.75 74 ARG A O 1
ATOM 614 N N . LEU A 1 75 ? -5.988 -0.921 9.612 1.00 98.06 75 LEU A N 1
ATOM 615 C CA . LEU A 1 75 ? -5.013 -0.860 8.531 1.00 98.06 75 LEU A CA 1
ATOM 616 C C . LEU A 1 75 ? -5.584 -1.439 7.241 1.00 98.06 75 LEU A C 1
ATOM 618 O O . LEU A 1 75 ? -5.950 -2.609 7.178 1.00 98.06 75 LEU A O 1
ATOM 622 N N . LEU A 1 76 ? -5.560 -0.624 6.192 1.00 98.00 76 LEU A N 1
ATOM 623 C CA . LEU A 1 76 ? -5.764 -1.035 4.813 1.00 98.00 76 LEU A CA 1
ATOM 624 C C . LEU A 1 76 ? -4.453 -0.850 4.047 1.00 98.00 76 LEU A C 1
ATOM 626 O O . LEU A 1 76 ? -3.793 0.185 4.155 1.00 98.00 76 LEU A O 1
ATOM 630 N N . THR A 1 77 ? -4.062 -1.826 3.239 1.00 97.00 77 THR A N 1
ATOM 631 C CA . THR A 1 77 ? -2.868 -1.706 2.400 1.00 97.00 77 THR A CA 1
ATOM 632 C C . THR A 1 77 ? -3.134 -2.133 0.968 1.00 97.00 77 THR A C 1
ATOM 634 O O . THR A 1 77 ? -4.034 -2.922 0.696 1.00 97.00 77 THR A O 1
ATOM 637 N N . HIS A 1 78 ? -2.335 -1.617 0.037 1.00 94.62 78 HIS A N 1
ATOM 638 C CA . HIS A 1 78 ? -2.366 -2.036 -1.358 1.00 94.62 78 HIS A CA 1
ATOM 639 C C . HIS A 1 78 ? -0.954 -2.296 -1.890 1.00 94.62 78 HIS A C 1
ATOM 641 O O . HIS A 1 78 ? -0.076 -1.448 -1.739 1.00 94.62 78 HIS A O 1
ATOM 647 N N . SER A 1 79 ? -0.727 -3.431 -2.560 1.00 92.06 79 SER A N 1
ATOM 648 C CA . SER A 1 79 ? 0.535 -3.740 -3.255 1.00 92.06 79 SER A CA 1
ATOM 649 C C . SER A 1 79 ? 1.768 -3.531 -2.359 1.00 92.06 79 SER A C 1
ATOM 651 O O . SER A 1 79 ? 1.875 -4.155 -1.300 1.00 92.06 79 SER A O 1
ATOM 653 N N . THR A 1 80 ? 2.704 -2.656 -2.739 1.00 93.75 80 THR A N 1
ATOM 654 C CA . THR A 1 80 ? 3.884 -2.282 -1.938 1.00 93.75 80 THR A CA 1
ATOM 655 C C . THR A 1 80 ? 3.523 -1.756 -0.547 1.00 93.75 80 THR A C 1
ATOM 657 O O . THR A 1 80 ? 4.283 -1.960 0.398 1.00 93.75 80 THR A O 1
ATOM 660 N N . GLY A 1 81 ? 2.349 -1.148 -0.380 1.00 96.56 81 GLY A N 1
ATOM 661 C CA . GLY A 1 81 ? 1.827 -0.753 0.924 1.00 96.56 81 GLY A CA 1
ATOM 662 C C . GLY A 1 81 ? 1.647 -1.939 1.872 1.00 96.56 81 GLY A C 1
ATOM 663 O O . GLY A 1 81 ? 1.888 -1.792 3.064 1.00 96.56 81 GLY A O 1
ATOM 664 N N . GLY A 1 82 ? 1.336 -3.135 1.361 1.00 94.94 82 GLY A N 1
ATOM 665 C CA . GLY A 1 82 ? 1.276 -4.359 2.170 1.00 94.94 82 GLY A CA 1
ATOM 666 C C . GLY A 1 82 ? 2.643 -4.823 2.666 1.00 94.94 82 GLY A C 1
ATOM 667 O O . GLY A 1 82 ? 2.745 -5.469 3.708 1.00 94.94 82 GLY A O 1
ATOM 668 N N . LEU A 1 83 ? 3.723 -4.447 1.971 1.00 95.12 83 LEU A N 1
ATOM 669 C CA . LEU A 1 83 ? 5.080 -4.659 2.470 1.00 95.12 83 LEU A CA 1
ATOM 670 C C . LEU A 1 83 ? 5.391 -3.716 3.634 1.00 95.12 83 LEU A C 1
ATOM 672 O O . LEU A 1 83 ? 6.037 -4.144 4.576 1.00 95.12 83 LEU A O 1
ATOM 676 N N . VAL A 1 84 ? 4.917 -2.465 3.597 1.00 97.31 84 VAL A N 1
ATOM 677 C CA . VAL A 1 84 ? 5.032 -1.525 4.728 1.00 97.31 84 VAL A CA 1
ATOM 678 C C . VAL A 1 84 ? 4.182 -2.003 5.901 1.00 97.31 84 VAL A C 1
ATOM 680 O O . VAL A 1 84 ? 4.683 -2.129 7.015 1.00 97.31 84 VAL A O 1
ATOM 683 N N . GLY A 1 85 ? 2.916 -2.328 5.633 1.00 96.19 85 GLY A N 1
ATOM 684 C CA . GLY A 1 85 ? 1.951 -2.760 6.635 1.00 96.19 85 GLY A CA 1
ATOM 685 C C . GLY A 1 85 ? 2.383 -3.998 7.407 1.00 96.19 85 GLY A C 1
ATOM 686 O O . GLY A 1 85 ? 2.113 -4.066 8.601 1.00 96.19 85 GLY A O 1
ATOM 687 N N . ALA A 1 86 ? 3.113 -4.922 6.774 1.00 94.75 86 ALA A N 1
ATOM 688 C CA . ALA A 1 86 ? 3.642 -6.116 7.430 1.00 94.75 86 ALA A CA 1
ATOM 689 C C . ALA A 1 86 ? 4.571 -5.811 8.621 1.00 94.75 86 ALA A C 1
ATOM 691 O O . ALA A 1 86 ? 4.670 -6.640 9.518 1.00 94.75 86 ALA A O 1
ATOM 692 N N . PHE A 1 87 ? 5.230 -4.647 8.647 1.00 95.38 87 PHE A N 1
ATOM 693 C CA . PHE A 1 87 ? 6.141 -4.233 9.725 1.00 95.38 87 PHE A CA 1
ATOM 694 C C . PHE A 1 87 ? 5.528 -3.190 10.667 1.00 95.38 87 PHE A C 1
ATOM 696 O O . PHE A 1 87 ? 6.237 -2.639 11.505 1.00 95.38 87 PHE A O 1
ATOM 703 N N . LEU A 1 88 ? 4.237 -2.882 10.516 1.00 95.38 88 LEU A N 1
ATOM 704 C CA . LEU A 1 88 ? 3.522 -2.046 11.473 1.00 95.38 88 LEU A CA 1
ATOM 705 C C . LEU A 1 88 ? 2.998 -2.907 12.618 1.00 95.38 88 LEU A C 1
ATOM 707 O O . LEU A 1 88 ? 2.435 -3.984 12.397 1.00 95.38 88 LEU A O 1
ATOM 711 N N . ASP A 1 89 ? 3.150 -2.398 13.832 1.00 87.00 89 ASP A N 1
ATOM 712 C CA . ASP A 1 89 ? 2.695 -3.087 15.027 1.00 87.00 89 ASP A CA 1
ATOM 713 C C . ASP A 1 89 ? 1.221 -2.784 15.318 1.00 87.00 89 ASP A C 1
ATOM 715 O O . ASP A 1 89 ? 0.754 -1.647 15.198 1.00 87.00 89 ASP A O 1
ATOM 719 N N . SER A 1 90 ? 0.514 -3.833 15.736 1.00 85.81 90 SER A N 1
ATOM 720 C CA . SER A 1 90 ? -0.765 -3.778 16.454 1.00 85.81 90 SER A CA 1
ATOM 721 C C . SER A 1 90 ? -1.896 -2.932 15.833 1.00 85.81 90 SER A C 1
ATOM 723 O O . SER A 1 90 ? -2.517 -2.159 16.565 1.00 85.81 90 SER A O 1
ATOM 725 N N . PRO A 1 91 ? -2.219 -3.052 14.528 1.00 93.75 91 PRO A N 1
ATOM 726 C CA . PRO A 1 91 ? -3.510 -2.559 14.054 1.00 93.75 91 PRO A CA 1
ATOM 727 C C . PRO A 1 91 ? -4.653 -3.379 14.682 1.00 93.75 91 PRO A C 1
ATOM 729 O O . PRO A 1 91 ? -4.496 -4.575 14.923 1.00 93.75 91 PRO A O 1
ATOM 732 N N . GLU A 1 92 ? -5.815 -2.765 14.919 1.00 94.81 92 GLU A N 1
ATOM 733 C CA . GLU A 1 92 ? -7.017 -3.479 15.391 1.00 94.81 92 GLU A CA 1
ATOM 734 C C . GLU A 1 92 ? -7.496 -4.515 14.371 1.00 94.81 92 GLU A C 1
ATOM 736 O O . GLU A 1 92 ? -7.906 -5.617 14.726 1.00 94.81 92 GLU A O 1
ATOM 741 N N . THR A 1 93 ? -7.451 -4.135 13.095 1.00 94.81 93 THR A N 1
ATOM 742 C CA . THR A 1 93 ? -7.757 -4.982 11.945 1.00 94.81 93 THR A CA 1
ATOM 743 C C . THR A 1 93 ? -6.747 -4.702 10.842 1.00 94.81 93 THR A C 1
ATOM 745 O O . THR A 1 93 ? -6.270 -3.572 10.682 1.00 94.81 93 THR A O 1
ATOM 748 N N . ARG A 1 94 ? -6.414 -5.729 10.058 1.00 95.56 94 ARG A N 1
ATOM 749 C CA . ARG A 1 94 ? -5.518 -5.606 8.907 1.00 95.56 94 ARG A CA 1
ATOM 750 C C . ARG A 1 94 ? -6.178 -6.188 7.668 1.00 95.56 94 ARG A C 1
ATOM 752 O O . ARG A 1 94 ? -6.551 -7.360 7.646 1.00 95.56 94 ARG A O 1
ATOM 759 N N . VAL A 1 95 ? -6.276 -5.363 6.632 1.00 96.06 95 VAL A N 1
ATOM 760 C CA . VAL A 1 95 ? -6.777 -5.736 5.313 1.00 96.06 95 VAL A CA 1
ATOM 761 C C . VAL A 1 95 ? -5.723 -5.415 4.266 1.00 96.06 95 VAL A C 1
ATOM 763 O O . VAL A 1 95 ? -5.337 -4.262 4.088 1.00 96.06 95 VAL A O 1
ATOM 766 N N . ASP A 1 96 ? -5.280 -6.432 3.539 1.00 94.31 96 ASP A N 1
ATOM 767 C CA . ASP A 1 96 ? -4.269 -6.295 2.498 1.00 94.31 96 ASP A CA 1
ATOM 768 C C . ASP A 1 96 ? -4.866 -6.567 1.111 1.00 94.31 96 ASP A C 1
ATOM 770 O O . ASP A 1 96 ? -5.410 -7.642 0.842 1.00 94.31 96 ASP A O 1
ATOM 774 N N . LEU A 1 97 ? -4.730 -5.599 0.202 1.00 92.81 97 LEU A N 1
ATOM 775 C CA . LEU A 1 97 ? -5.156 -5.692 -1.195 1.00 92.81 97 LEU A CA 1
ATOM 776 C C . LEU A 1 97 ? -3.944 -6.001 -2.082 1.00 92.81 97 LEU A C 1
ATOM 778 O O . LEU A 1 97 ? -3.093 -5.142 -2.314 1.00 92.81 97 LEU A O 1
ATOM 782 N N . SER A 1 98 ? -3.855 -7.236 -2.577 1.00 90.31 98 SER A N 1
ATOM 783 C CA . SER A 1 98 ? -2.717 -7.760 -3.349 1.00 90.31 98 SER A CA 1
ATOM 784 C C . SER A 1 98 ? -1.360 -7.406 -2.722 1.00 90.31 98 SER A C 1
ATOM 786 O O . SER A 1 98 ? -0.543 -6.766 -3.382 1.00 90.31 98 SER A O 1
ATOM 788 N N . PRO A 1 99 ? -1.074 -7.771 -1.458 1.00 92.25 99 PRO A N 1
ATOM 789 C CA . PRO A 1 99 ? 0.161 -7.349 -0.806 1.00 92.25 99 PRO A CA 1
ATOM 790 C C . PRO A 1 99 ? 1.394 -7.874 -1.546 1.00 92.25 99 PRO A C 1
ATOM 792 O O . PRO A 1 99 ? 1.526 -9.073 -1.806 1.00 92.25 99 PRO A O 1
ATOM 795 N N . TRP A 1 100 ? 2.350 -6.990 -1.836 1.00 89.19 100 TRP A N 1
ATOM 796 C CA . TRP A 1 100 ? 3.560 -7.335 -2.584 1.00 89.19 100 TRP A CA 1
ATOM 797 C C . TRP A 1 100 ? 4.630 -7.993 -1.697 1.00 89.19 100 TRP A C 1
ATOM 799 O O . TRP A 1 100 ? 5.764 -7.530 -1.576 1.00 89.19 100 TRP A O 1
ATOM 809 N N . TRP A 1 101 ? 4.271 -9.113 -1.070 1.00 89.62 101 TRP A N 1
ATOM 810 C CA . TRP A 1 101 ? 5.149 -9.929 -0.220 1.00 89.62 101 TRP A CA 1
ATOM 811 C C . TRP A 1 101 ? 6.115 -10.823 -1.007 1.00 89.62 101 TRP A C 1
ATOM 813 O O . TRP A 1 101 ? 7.009 -11.457 -0.448 1.00 89.62 101 TRP A O 1
ATOM 823 N N . GLY A 1 102 ? 5.968 -10.855 -2.327 1.00 83.06 102 GLY A N 1
ATOM 824 C CA . GLY A 1 102 ? 6.922 -11.464 -3.235 1.00 83.06 102 GLY A CA 1
ATOM 825 C C . GLY A 1 102 ? 6.624 -11.092 -4.679 1.00 83.06 102 GLY A C 1
ATOM 826 O O . GLY A 1 102 ? 5.496 -10.761 -5.037 1.00 83.06 102 GLY A O 1
ATOM 827 N N . THR A 1 103 ? 7.646 -11.184 -5.523 1.00 70.50 103 THR A N 1
ATOM 828 C CA . THR A 1 103 ? 7.546 -10.936 -6.966 1.00 70.50 103 THR A CA 1
ATOM 829 C C . THR A 1 103 ? 7.175 -12.206 -7.718 1.00 70.50 103 THR A C 1
ATOM 831 O O . THR A 1 103 ? 7.750 -13.275 -7.470 1.00 70.50 103 THR A O 1
ATOM 834 N N . HIS A 1 104 ? 6.213 -12.103 -8.638 1.00 63.75 104 HIS A N 1
ATOM 835 C CA . HIS A 1 104 ? 5.848 -13.218 -9.504 1.00 63.75 104 HIS A CA 1
ATOM 836 C C . HIS A 1 104 ? 7.059 -13.674 -10.342 1.00 63.75 104 HIS A C 1
ATOM 838 O O . HIS A 1 104 ? 7.931 -12.880 -10.707 1.00 63.75 104 HIS A O 1
ATOM 844 N N . LYS A 1 105 ? 7.148 -14.978 -10.646 1.00 57.31 105 LYS A N 1
ATOM 845 C CA . LYS A 1 105 ? 8.321 -15.560 -11.329 1.00 57.31 105 LYS A CA 1
ATOM 846 C C . LYS A 1 105 ? 8.542 -14.978 -12.728 1.00 57.31 105 LYS A C 1
ATOM 848 O O . LYS A 1 105 ? 9.691 -14.894 -13.144 1.00 57.31 105 LYS A O 1
ATOM 853 N N . ALA A 1 106 ? 7.482 -14.546 -13.412 1.00 46.88 106 ALA A N 1
ATOM 854 C CA . ALA A 1 106 ? 7.579 -13.924 -14.734 1.00 46.88 106 ALA A CA 1
ATOM 855 C C . ALA A 1 106 ? 8.261 -12.542 -14.699 1.00 46.88 106 ALA A C 1
ATOM 857 O O . ALA A 1 106 ? 8.982 -12.203 -15.628 1.00 46.88 106 ALA A O 1
ATOM 858 N N . VAL A 1 107 ? 8.130 -11.796 -13.593 1.00 53.16 107 VAL A N 1
ATOM 859 C CA . VAL A 1 107 ? 8.814 -10.503 -13.374 1.00 53.16 107 VAL A CA 1
ATOM 860 C C . VAL A 1 107 ? 10.292 -10.707 -12.990 1.00 53.16 107 VAL A C 1
ATOM 862 O O . VAL A 1 107 ? 11.108 -9.787 -13.039 1.00 53.16 107 VAL A O 1
ATOM 865 N N . ARG A 1 108 ? 10.697 -11.943 -12.653 1.00 54.28 108 ARG A N 1
ATOM 866 C CA . ARG A 1 108 ? 12.099 -12.325 -12.401 1.00 54.28 108 ARG A CA 1
ATOM 867 C C . ARG A 1 108 ? 12.856 -12.581 -13.707 1.00 54.28 108 ARG A C 1
ATOM 869 O O . ARG A 1 108 ? 13.575 -13.576 -13.819 1.00 54.28 108 ARG A O 1
ATOM 876 N N . THR A 1 109 ? 12.727 -11.694 -14.687 1.00 52.09 109 THR A N 1
ATOM 877 C CA . THR A 1 109 ? 13.507 -11.769 -15.925 1.00 52.09 109 THR A CA 1
ATOM 878 C C . THR A 1 109 ? 15.001 -11.752 -15.561 1.00 52.09 109 THR A C 1
ATOM 880 O O . THR A 1 109 ? 15.417 -10.919 -14.748 1.00 52.09 109 THR A O 1
ATOM 883 N N . PRO A 1 110 ? 15.846 -12.642 -16.117 1.00 46.59 110 PRO A N 1
ATOM 884 C CA . PRO A 1 110 ? 17.268 -12.751 -15.757 1.00 46.59 110 PRO A CA 1
ATOM 885 C C . PRO A 1 110 ? 18.061 -11.440 -15.917 1.00 46.59 110 PRO A C 1
ATOM 887 O O . PRO A 1 110 ? 19.078 -11.252 -15.249 1.00 46.59 110 PRO A O 1
ATOM 890 N N . LEU A 1 111 ? 17.551 -10.498 -16.718 1.00 50.72 111 LEU A N 1
ATOM 891 C CA . LEU A 1 111 ? 18.088 -9.147 -16.872 1.00 50.72 111 LEU A CA 1
ATOM 892 C C . LEU A 1 111 ? 17.972 -8.282 -15.609 1.00 50.72 111 LEU A C 1
ATOM 894 O O . LEU A 1 111 ? 18.823 -7.428 -15.412 1.00 50.72 111 LEU A O 1
ATOM 898 N N . VAL A 1 112 ? 16.993 -8.504 -14.724 1.00 56.88 112 VAL 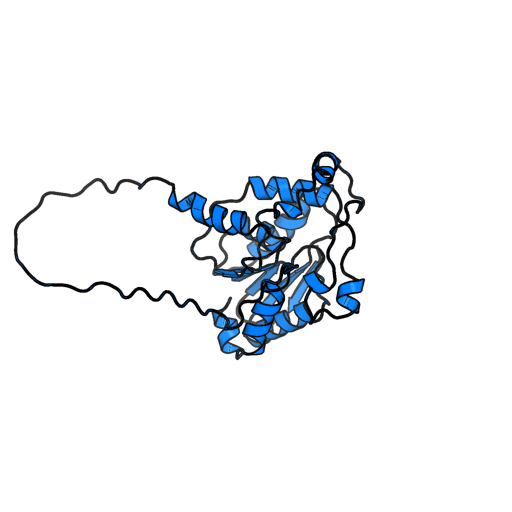A N 1
ATOM 899 C CA . VAL A 1 112 ? 16.771 -7.667 -13.526 1.00 56.88 112 VAL A CA 1
ATOM 900 C C . VAL A 1 112 ? 17.827 -7.943 -12.445 1.00 56.88 112 VAL A C 1
ATOM 902 O O . VAL A 1 112 ? 18.208 -7.052 -11.691 1.00 56.88 112 VAL A O 1
ATOM 905 N N . SER A 1 113 ? 18.367 -9.165 -12.386 1.00 61.06 113 SER A N 1
ATOM 906 C CA . SER A 1 113 ? 19.274 -9.610 -11.317 1.00 61.06 113 SER A CA 1
ATOM 907 C C . SER A 1 113 ? 20.554 -8.767 -11.129 1.00 61.06 113 SER A C 1
ATOM 909 O O . SER A 1 113 ? 20.894 -8.510 -9.971 1.00 61.06 113 SER A O 1
ATOM 911 N N . PRO A 1 114 ? 21.284 -8.335 -12.179 1.00 63.59 114 PRO A N 1
ATOM 912 C CA . PRO A 1 114 ? 22.424 -7.430 -12.010 1.00 63.59 114 PRO A CA 1
ATOM 913 C C . PRO A 1 114 ? 22.009 -6.006 -11.608 1.00 63.59 114 PRO A C 1
ATOM 915 O O . PRO A 1 114 ? 22.683 -5.405 -10.771 1.00 63.59 114 PRO A O 1
ATOM 918 N N . PHE A 1 115 ? 20.885 -5.481 -12.117 1.00 64.75 115 PHE A N 1
ATOM 919 C CA . PHE A 1 115 ? 20.424 -4.127 -11.776 1.00 64.75 115 PHE A CA 1
ATOM 920 C C . PHE A 1 115 ? 20.066 -3.983 -10.296 1.00 64.75 115 PHE A C 1
ATOM 922 O O . PHE A 1 115 ? 20.362 -2.950 -9.708 1.00 64.75 115 PHE A O 1
ATOM 929 N N . LEU A 1 116 ? 19.540 -5.032 -9.656 1.00 65.94 116 LEU A N 1
ATOM 930 C CA . LEU A 1 116 ? 19.229 -5.022 -8.217 1.00 65.94 116 LEU A CA 1
ATOM 931 C C . LEU A 1 116 ? 20.447 -4.791 -7.312 1.00 65.94 116 LEU A C 1
ATOM 933 O O . LEU A 1 116 ? 20.278 -4.510 -6.130 1.00 65.94 116 LEU A O 1
ATOM 937 N N . ARG A 1 117 ? 21.677 -4.934 -7.819 1.00 69.69 117 ARG A N 1
ATOM 938 C CA . ARG A 1 117 ? 22.896 -4.652 -7.044 1.00 69.69 117 ARG A CA 1
ATOM 939 C C . ARG A 1 117 ? 23.369 -3.208 -7.187 1.00 69.69 117 ARG A C 1
ATOM 941 O O . ARG A 1 117 ? 24.213 -2.774 -6.408 1.00 69.69 117 ARG A O 1
ATOM 948 N N . LEU A 1 118 ? 22.842 -2.466 -8.158 1.00 74.38 118 LEU A N 1
ATOM 949 C CA . LEU A 1 118 ? 23.281 -1.109 -8.444 1.00 74.38 118 LEU A CA 1
ATOM 950 C C . LEU A 1 118 ? 22.578 -0.113 -7.506 1.00 74.38 118 LEU A C 1
ATOM 952 O O . LEU A 1 118 ? 21.348 -0.105 -7.442 1.00 74.38 118 LEU A O 1
ATOM 956 N N . PRO A 1 119 ? 23.316 0.766 -6.801 1.00 84.19 119 PRO A N 1
ATOM 957 C CA . PRO A 1 119 ? 22.744 1.839 -5.985 1.00 84.19 119 PRO A CA 1
ATOM 958 C C . PRO A 1 119 ? 22.272 3.011 -6.867 1.00 84.19 119 PRO A C 1
ATOM 960 O O . PRO A 1 119 ? 22.653 4.158 -6.660 1.00 84.19 119 PRO A O 1
ATOM 963 N N . VAL A 1 120 ? 21.484 2.717 -7.903 1.00 85.94 120 VAL A N 1
ATOM 964 C CA . VAL A 1 120 ? 21.012 3.703 -8.879 1.00 85.94 120 VAL A CA 1
ATOM 965 C C . VAL A 1 120 ? 19.587 4.125 -8.544 1.00 85.94 120 VAL A C 1
ATOM 967 O O . VAL A 1 120 ? 18.660 3.320 -8.595 1.00 85.94 120 VAL A O 1
ATOM 970 N N . THR A 1 121 ? 19.426 5.411 -8.246 1.00 89.44 121 THR A N 1
ATOM 971 C CA . THR A 1 121 ? 18.141 6.058 -7.941 1.00 89.44 121 THR A CA 1
ATOM 972 C C . THR A 1 121 ? 17.377 6.495 -9.189 1.00 89.44 121 THR A C 1
ATOM 974 O O . THR A 1 121 ? 16.205 6.848 -9.110 1.00 89.44 121 THR A O 1
ATOM 977 N N . LYS A 1 122 ? 18.009 6.466 -10.367 1.00 87.88 122 LYS A N 1
ATOM 978 C CA . LYS A 1 122 ? 17.344 6.808 -11.627 1.00 87.88 122 LYS A CA 1
ATOM 979 C C . LYS A 1 122 ? 16.353 5.696 -12.025 1.00 87.88 122 LYS A C 1
ATOM 981 O O . LYS A 1 122 ? 16.760 4.531 -12.048 1.00 87.88 122 LYS A O 1
ATOM 986 N N . PRO A 1 123 ? 15.095 6.020 -12.387 1.00 86.31 123 PRO A N 1
ATOM 987 C CA . PRO A 1 123 ? 14.146 5.054 -12.942 1.00 86.31 123 PRO A CA 1
ATOM 988 C C . PRO A 1 123 ? 14.633 4.516 -14.291 1.00 86.31 123 PRO A C 1
ATOM 990 O O . PRO A 1 123 ? 14.593 5.203 -15.313 1.00 86.31 123 PRO A O 1
ATOM 993 N N . LEU A 1 124 ? 15.164 3.295 -14.285 1.00 83.25 124 LEU A N 1
ATOM 994 C CA . LEU A 1 124 ? 15.811 2.686 -15.453 1.00 83.25 124 LEU A CA 1
ATOM 995 C C . LEU A 1 124 ? 15.185 1.356 -15.856 1.00 83.25 124 LEU A C 1
ATOM 997 O O . LEU A 1 124 ? 15.312 0.970 -17.013 1.00 83.25 124 LEU A O 1
ATOM 1001 N N . VAL A 1 125 ? 14.536 0.659 -14.924 1.00 77.69 125 VAL A N 1
ATOM 1002 C CA . VAL A 1 125 ? 13.981 -0.672 -15.173 1.00 77.69 125 VAL A CA 1
ATOM 1003 C C . VAL A 1 125 ? 12.537 -0.509 -15.638 1.00 77.69 125 VAL A C 1
ATOM 1005 O O . VAL A 1 125 ? 11.749 0.043 -14.876 1.00 77.69 125 VAL A O 1
ATOM 1008 N N . PRO A 1 126 ? 12.165 -0.955 -16.847 1.00 79.31 126 PRO A N 1
ATOM 1009 C CA . PRO A 1 126 ? 10.772 -0.934 -17.287 1.00 79.31 126 PRO A CA 1
ATOM 1010 C C . PRO A 1 126 ? 9.893 -1.775 -16.356 1.00 79.31 126 PRO A C 1
ATOM 1012 O O . PRO A 1 126 ? 10.281 -2.892 -16.008 1.00 79.31 126 PRO A O 1
ATOM 1015 N N . VAL A 1 127 ? 8.733 -1.249 -15.955 1.00 72.81 127 VAL A N 1
ATOM 1016 C CA . VAL A 1 127 ? 7.783 -1.976 -15.084 1.00 72.81 127 VAL A CA 1
ATOM 1017 C C . VAL A 1 127 ? 6.799 -2.834 -15.879 1.00 72.81 127 VAL A C 1
ATOM 1019 O O . VAL A 1 127 ? 6.227 -3.758 -15.315 1.00 72.81 127 VAL A O 1
ATOM 1022 N N . GLY A 1 128 ? 6.671 -2.589 -17.189 1.00 66.06 128 GLY A N 1
ATOM 1023 C CA . GLY A 1 128 ? 5.858 -3.404 -18.095 1.00 66.06 128 GLY A CA 1
ATOM 1024 C C . GLY A 1 128 ? 4.363 -3.397 -17.777 1.00 66.06 128 GLY A C 1
ATOM 1025 O O . GLY A 1 128 ? 3.691 -4.320 -18.209 1.00 66.06 128 GLY A O 1
ATOM 1026 N N . ILE A 1 129 ? 3.891 -2.400 -17.019 1.00 67.19 129 ILE A N 1
ATOM 1027 C CA . ILE A 1 129 ? 2.478 -2.213 -16.686 1.00 67.19 129 ILE A CA 1
ATOM 1028 C C . ILE A 1 129 ? 1.796 -1.615 -17.911 1.00 67.19 129 ILE A C 1
ATOM 1030 O O . ILE A 1 129 ? 2.184 -0.536 -18.366 1.00 67.19 129 ILE A O 1
ATOM 1034 N N . ASP A 1 130 ? 0.808 -2.316 -18.446 1.00 65.94 130 ASP A N 1
ATOM 1035 C CA . ASP A 1 130 ? -0.057 -1.820 -19.505 1.00 65.94 130 ASP A CA 1
ATOM 1036 C C . ASP A 1 130 ? -1.450 -1.442 -18.971 1.00 65.9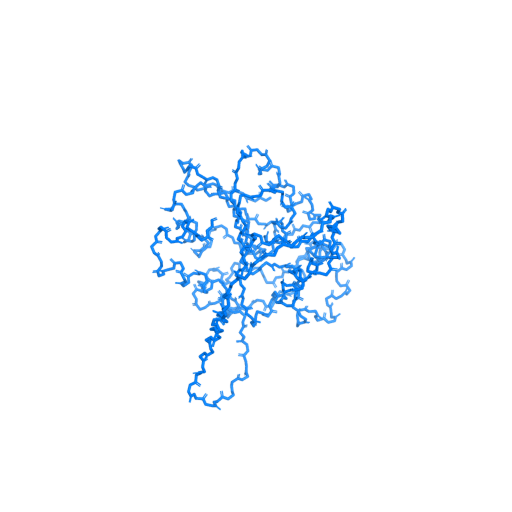4 130 ASP A C 1
ATOM 1038 O O . ASP A 1 130 ? -1.774 -1.609 -17.794 1.00 65.94 130 ASP A O 1
ATOM 1042 N N . ARG A 1 131 ? -2.303 -0.889 -19.842 1.00 69.06 131 ARG A N 1
ATOM 1043 C CA . ARG A 1 131 ? -3.681 -0.541 -19.464 1.00 69.06 131 ARG A CA 1
ATOM 1044 C C . ARG A 1 131 ? -4.457 -1.753 -18.956 1.00 69.06 131 ARG A C 1
ATOM 1046 O O . ARG A 1 131 ? -5.285 -1.600 -18.063 1.00 69.06 131 ARG A O 1
ATOM 1053 N N . SER A 1 132 ? -4.218 -2.930 -19.533 1.00 67.50 132 SER A N 1
ATOM 1054 C CA . SER A 1 132 ? -4.928 -4.133 -19.118 1.00 67.50 132 SER A CA 1
ATOM 1055 C C . SER A 1 132 ? -4.586 -4.474 -17.670 1.00 67.50 132 SER A C 1
ATOM 1057 O O . SER A 1 132 ? -5.506 -4.730 -16.906 1.00 67.50 132 SER A O 1
ATOM 1059 N N . ASP A 1 133 ? -3.329 -4.310 -17.244 1.00 66.62 133 ASP A N 1
ATOM 1060 C CA . ASP A 1 133 ? -2.897 -4.507 -15.852 1.00 66.62 133 ASP A CA 1
ATOM 1061 C C . ASP A 1 133 ? -3.549 -3.517 -14.857 1.00 66.62 133 ASP A C 1
ATOM 1063 O O . ASP A 1 133 ? -3.714 -3.826 -13.676 1.00 66.62 133 ASP A O 1
ATOM 1067 N N . LEU A 1 134 ? -3.942 -2.322 -15.316 1.00 66.75 134 LEU A N 1
ATOM 1068 C CA . LEU A 1 134 ? -4.674 -1.327 -14.51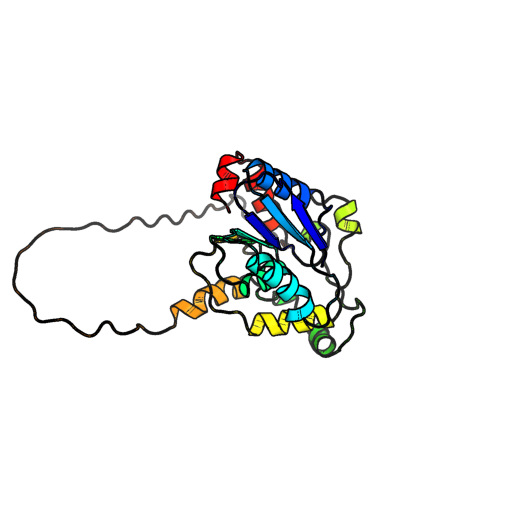2 1.00 66.75 134 LEU A CA 1
ATOM 1069 C C . LEU A 1 134 ? -6.195 -1.576 -14.493 1.00 66.75 134 LEU A C 1
ATOM 1071 O O . LEU A 1 134 ? -6.893 -1.116 -13.584 1.00 66.75 134 LEU A O 1
ATOM 1075 N N . GLY A 1 135 ? -6.691 -2.327 -15.476 1.00 68.38 135 GLY A N 1
ATOM 1076 C CA . GLY A 1 135 ? -8.080 -2.730 -15.653 1.00 68.38 135 GLY A CA 1
ATOM 1077 C C . GLY A 1 135 ? -8.918 -1.820 -16.538 1.00 68.38 135 GLY A C 1
ATOM 1078 O O . GLY A 1 135 ? -8.582 -0.671 -16.811 1.00 68.38 135 GLY A O 1
ATOM 1079 N N . ASP A 1 136 ? -10.059 -2.354 -16.979 1.00 73.44 136 ASP A N 1
ATOM 1080 C CA . ASP A 1 136 ? -10.936 -1.711 -17.971 1.00 73.44 136 ASP A CA 1
ATOM 1081 C C . ASP A 1 136 ? -11.503 -0.363 -17.502 1.00 73.44 136 ASP A C 1
ATOM 1083 O O . ASP A 1 136 ? -11.892 0.474 -18.314 1.00 73.44 136 ASP A O 1
ATOM 1087 N N . LEU A 1 137 ? -11.541 -0.148 -16.184 1.00 74.00 137 LEU A N 1
ATOM 1088 C CA . LEU A 1 137 ? -12.003 1.091 -15.559 1.00 74.00 137 LEU A CA 1
ATOM 1089 C C . LEU A 1 137 ? -10.881 2.117 -15.340 1.00 74.00 137 LEU A C 1
ATOM 1091 O O . LEU A 1 137 ? -11.151 3.189 -14.802 1.00 74.00 137 LEU A O 1
ATOM 1095 N N . ALA A 1 138 ? -9.637 1.811 -15.720 1.00 72.75 138 ALA A N 1
ATOM 1096 C CA . ALA A 1 138 ? -8.548 2.773 -15.658 1.00 72.75 138 ALA A CA 1
ATOM 1097 C C . ALA A 1 138 ? -8.802 3.909 -16.657 1.00 72.75 138 ALA A C 1
ATOM 1099 O O . ALA A 1 138 ? -9.014 3.677 -17.853 1.00 72.75 138 ALA A O 1
ATOM 1100 N N . THR A 1 139 ? -8.787 5.143 -16.163 1.00 77.94 139 THR A N 1
ATOM 1101 C CA . THR A 1 139 ? -8.907 6.344 -16.988 1.00 77.94 139 THR A CA 1
ATOM 1102 C C . THR A 1 139 ? -7.623 6.586 -17.772 1.00 77.94 139 THR A C 1
ATOM 1104 O O . THR A 1 139 ? -6.543 6.151 -17.375 1.00 77.94 139 THR A O 1
ATOM 1107 N N . ASP A 1 140 ? -7.722 7.320 -18.878 1.00 82.06 140 ASP A N 1
ATOM 1108 C CA . ASP A 1 140 ? -6.552 7.652 -19.702 1.00 82.06 140 ASP A CA 1
ATOM 1109 C C . ASP A 1 140 ? -5.498 8.418 -18.892 1.00 82.06 140 ASP A C 1
ATOM 1111 O O . ASP A 1 140 ? -4.315 8.106 -18.969 1.00 82.06 140 ASP A O 1
ATOM 1115 N N . PHE A 1 141 ? -5.940 9.322 -18.012 1.00 79.69 141 PHE A N 1
ATOM 1116 C CA . PHE A 1 141 ? -5.064 10.044 -17.089 1.00 79.69 141 PHE A CA 1
ATOM 1117 C C . PHE A 1 141 ? -4.290 9.107 -16.148 1.00 79.69 141 PHE A C 1
ATOM 1119 O O . PHE A 1 141 ? -3.096 9.293 -15.940 1.00 79.69 141 PHE A O 1
ATOM 1126 N N . GLN A 1 142 ? -4.943 8.081 -15.590 1.00 78.19 142 GLN A N 1
ATOM 1127 C CA . GLN A 1 142 ? -4.266 7.106 -14.726 1.00 78.19 142 GLN A CA 1
ATOM 1128 C C . GLN A 1 142 ? -3.235 6.282 -15.497 1.00 78.19 142 GLN A C 1
ATOM 1130 O O . GLN A 1 142 ? -2.166 5.988 -14.967 1.00 78.19 142 GLN A O 1
ATOM 1135 N N . VAL A 1 143 ? -3.551 5.907 -16.738 1.00 78.44 143 VAL A N 1
ATOM 1136 C CA . VAL A 1 143 ? -2.624 5.171 -17.605 1.00 78.44 143 VAL A CA 1
ATOM 1137 C C . VAL A 1 143 ? -1.404 6.036 -17.927 1.00 78.44 143 VAL A C 1
ATOM 1139 O O . VAL A 1 143 ? -0.282 5.554 -17.815 1.00 78.44 143 VAL A O 1
ATOM 1142 N N . GLU A 1 144 ? -1.608 7.309 -18.270 1.00 83.06 144 GLU A N 1
ATOM 1143 C CA . GLU A 1 144 ? -0.531 8.252 -18.599 1.00 83.06 144 GLU A CA 1
ATOM 1144 C C . GLU A 1 144 ? 0.362 8.602 -17.398 1.00 83.06 144 GLU A C 1
ATOM 1146 O O . GLU A 1 144 ? 1.577 8.712 -17.552 1.00 83.06 144 GLU A O 1
ATOM 1151 N N . ASP A 1 145 ? -0.212 8.760 -16.202 1.00 83.75 145 ASP A N 1
ATOM 1152 C CA . ASP A 1 145 ? 0.545 9.111 -14.989 1.00 83.75 145 ASP A CA 1
ATOM 1153 C C . ASP A 1 145 ? 1.178 7.881 -14.304 1.00 83.75 145 ASP A C 1
ATOM 1155 O O . ASP A 1 145 ? 1.964 8.012 -13.361 1.00 83.75 145 ASP A O 1
ATOM 1159 N N . THR A 1 146 ? 0.880 6.664 -14.780 1.00 79.69 146 THR A N 1
ATOM 1160 C CA . THR A 1 146 ? 1.505 5.441 -14.265 1.00 79.69 146 THR A CA 1
ATOM 1161 C C . THR A 1 146 ? 2.998 5.427 -14.613 1.00 79.69 146 THR A C 1
ATOM 1163 O O . THR A 1 146 ? 3.369 5.527 -15.784 1.00 79.69 146 THR A O 1
ATOM 1166 N N . PRO A 1 147 ? 3.902 5.250 -13.631 1.00 83.12 147 PRO A N 1
ATOM 1167 C CA . PRO A 1 147 ? 5.330 5.253 -13.915 1.00 83.12 147 PRO A CA 1
ATOM 1168 C C . PRO A 1 147 ? 5.741 4.116 -14.862 1.00 83.12 147 PRO A C 1
ATOM 1170 O O . PRO A 1 147 ? 5.610 2.941 -14.530 1.00 83.12 147 PRO A O 1
ATOM 1173 N N . GLU A 1 148 ? 6.353 4.453 -16.000 1.00 82.19 148 GLU A N 1
ATOM 1174 C CA . GLU A 1 148 ? 6.853 3.457 -16.966 1.00 82.19 148 GLU A CA 1
ATOM 1175 C C . GLU A 1 148 ? 8.105 2.706 -16.487 1.00 82.19 148 GLU A C 1
ATOM 1177 O O . GLU A 1 148 ? 8.455 1.631 -16.994 1.00 82.19 148 GLU A O 1
ATOM 1182 N N . ARG A 1 149 ? 8.840 3.293 -15.534 1.00 83.00 149 ARG A N 1
ATOM 1183 C CA . ARG A 1 149 ? 10.115 2.765 -15.042 1.00 83.00 149 ARG A CA 1
ATOM 1184 C C . ARG A 1 149 ? 10.224 2.865 -13.533 1.00 83.00 149 ARG A C 1
ATOM 1186 O O . ARG A 1 149 ? 9.826 3.854 -12.927 1.00 83.00 149 ARG A O 1
ATOM 1193 N N . ILE A 1 150 ? 10.880 1.872 -12.948 1.00 85.62 150 ILE A N 1
ATOM 1194 C CA . ILE A 1 150 ? 11.218 1.804 -11.532 1.00 85.62 150 ILE A CA 1
ATOM 1195 C C . ILE A 1 150 ? 12.730 1.939 -11.334 1.00 85.62 150 ILE A C 1
ATOM 1197 O O . ILE A 1 150 ? 13.550 1.497 -12.152 1.00 85.62 150 ILE A O 1
ATOM 1201 N N . ALA A 1 151 ? 13.123 2.602 -10.247 1.00 88.06 151 ALA A N 1
ATOM 1202 C CA . ALA A 1 151 ? 14.527 2.720 -9.879 1.00 88.06 151 ALA A CA 1
ATOM 1203 C C . ALA A 1 151 ? 15.051 1.379 -9.329 1.00 88.06 151 ALA A C 1
ATOM 1205 O O . ALA A 1 151 ? 14.386 0.763 -8.488 1.00 88.06 151 ALA A O 1
ATOM 1206 N N . PRO A 1 152 ? 16.251 0.925 -9.743 1.00 87.62 152 PRO A N 1
ATOM 1207 C CA . PRO A 1 152 ? 16.859 -0.290 -9.207 1.00 87.62 152 PRO A CA 1
ATOM 1208 C C . PRO A 1 152 ? 16.951 -0.331 -7.677 1.00 87.62 152 PRO A C 1
ATOM 1210 O O . PRO A 1 152 ? 16.785 -1.399 -7.087 1.00 87.62 152 PRO A O 1
ATOM 1213 N N . THR A 1 153 ? 17.161 0.818 -7.027 1.00 90.56 153 THR A N 1
ATOM 1214 C CA . THR A 1 153 ? 17.182 0.912 -5.561 1.00 90.56 153 THR A CA 1
ATOM 1215 C C . THR A 1 153 ? 15.850 0.522 -4.928 1.00 90.56 153 THR A C 1
ATOM 1217 O O . THR A 1 153 ? 15.856 -0.212 -3.946 1.00 90.56 153 THR A O 1
ATOM 1220 N N . VAL A 1 154 ? 14.713 0.908 -5.515 1.00 89.56 154 VAL A N 1
ATOM 1221 C CA . VAL A 1 154 ? 13.381 0.536 -5.002 1.00 89.56 154 VAL A CA 1
ATOM 1222 C C . VAL A 1 154 ? 13.212 -0.978 -5.034 1.00 89.56 154 VAL A C 1
ATOM 1224 O O . VAL A 1 154 ? 12.848 -1.589 -4.030 1.00 89.56 154 VAL A O 1
ATOM 1227 N N . LEU A 1 155 ? 13.539 -1.603 -6.170 1.00 88.50 155 LEU A N 1
ATOM 1228 C CA . LEU A 1 155 ? 13.450 -3.053 -6.320 1.00 88.50 155 LEU A CA 1
ATOM 1229 C C . LEU A 1 155 ? 14.397 -3.790 -5.362 1.00 88.50 155 LEU A C 1
ATOM 1231 O O . LEU A 1 155 ? 14.032 -4.830 -4.811 1.00 88.50 155 LEU A O 1
ATOM 1235 N N . ARG A 1 156 ? 15.613 -3.265 -5.164 1.00 89.06 156 ARG A N 1
ATOM 1236 C CA . ARG A 1 156 ? 16.596 -3.823 -4.227 1.00 89.06 156 ARG A CA 1
ATOM 1237 C C . ARG A 1 156 ? 16.068 -3.801 -2.798 1.00 89.06 156 ARG A C 1
ATOM 1239 O O . ARG A 1 156 ? 16.083 -4.840 -2.140 1.00 89.06 156 ARG A O 1
ATOM 1246 N N . GLU A 1 157 ? 15.602 -2.644 -2.342 1.00 93.06 157 GLU A N 1
ATOM 1247 C CA . GLU A 1 157 ? 15.109 -2.470 -0.980 1.00 93.06 157 GLU A CA 1
ATOM 1248 C C . GLU A 1 157 ? 13.846 -3.305 -0.733 1.00 93.06 157 GLU A C 1
ATOM 1250 O O . GLU A 1 157 ? 13.808 -4.082 0.219 1.00 93.06 157 GLU A O 1
ATOM 1255 N N . CYS A 1 158 ? 12.864 -3.273 -1.642 1.00 91.69 158 CYS A N 1
ATOM 1256 C CA . CYS A 1 158 ? 11.653 -4.091 -1.511 1.00 91.69 158 CYS A CA 1
ATOM 1257 C C . CYS A 1 158 ? 11.986 -5.589 -1.466 1.00 91.69 158 CYS A C 1
ATOM 1259 O O . CYS A 1 158 ? 11.457 -6.320 -0.633 1.00 91.69 158 CYS A O 1
ATOM 1261 N N . ARG A 1 159 ? 12.914 -6.062 -2.309 1.00 88.94 159 ARG A N 1
ATOM 1262 C CA . ARG A 1 159 ? 13.335 -7.470 -2.300 1.00 88.94 159 ARG A CA 1
ATOM 1263 C C . ARG A 1 159 ? 14.037 -7.862 -1.002 1.00 88.94 159 ARG A C 1
ATOM 1265 O O . ARG A 1 159 ? 13.819 -8.973 -0.520 1.00 88.94 159 ARG A O 1
ATOM 1272 N N . ARG A 1 160 ? 14.890 -6.992 -0.454 1.00 91.38 160 ARG A N 1
ATOM 1273 C CA . ARG A 1 160 ? 15.547 -7.225 0.840 1.00 91.38 160 ARG A CA 1
ATOM 1274 C C . ARG A 1 160 ? 14.503 -7.385 1.942 1.00 91.38 160 ARG A C 1
ATOM 1276 O O . ARG A 1 160 ? 14.576 -8.338 2.710 1.00 91.38 160 ARG A O 1
ATOM 1283 N N . VAL A 1 161 ? 13.511 -6.502 1.975 1.00 93.00 161 VAL A N 1
ATOM 1284 C CA . VAL A 1 161 ? 12.458 -6.507 2.996 1.00 93.00 161 VAL A CA 1
ATOM 1285 C C . VAL A 1 161 ? 11.504 -7.696 2.831 1.00 93.00 161 VAL A C 1
ATOM 1287 O O . VAL A 1 161 ? 11.173 -8.348 3.816 1.00 93.00 161 VAL A O 1
ATOM 1290 N N . GLN A 1 162 ? 11.161 -8.094 1.601 1.00 92.00 162 GLN A N 1
ATOM 1291 C CA . GLN A 1 162 ? 10.393 -9.323 1.330 1.00 92.00 162 GLN A CA 1
ATOM 1292 C C . GLN A 1 162 ? 11.056 -10.584 1.921 1.00 92.00 162 GLN A C 1
ATOM 1294 O O . GLN A 1 162 ? 10.373 -11.514 2.347 1.00 92.00 162 GLN A O 1
ATOM 1299 N N . GLN A 1 163 ? 12.392 -10.639 1.971 1.00 90.12 163 GLN A N 1
ATOM 1300 C CA . GLN A 1 163 ? 13.125 -11.762 2.576 1.00 90.12 163 GLN A CA 1
ATOM 1301 C C . GLN A 1 163 ? 13.063 -11.770 4.108 1.00 90.12 163 GLN A C 1
ATOM 1303 O O . GLN A 1 163 ? 13.313 -12.813 4.712 1.00 90.12 163 GLN A O 1
ATOM 1308 N N . GLN A 1 164 ? 12.730 -10.631 4.713 1.00 92.06 164 GLN A N 1
ATOM 1309 C CA . GLN A 1 164 ? 12.684 -10.399 6.156 1.00 92.06 164 GLN A CA 1
ATOM 1310 C C . GLN A 1 164 ? 11.249 -10.304 6.687 1.00 92.06 164 GLN A C 1
ATOM 1312 O O . GLN A 1 164 ? 11.055 -9.909 7.832 1.00 92.06 164 GLN A O 1
ATOM 1317 N N . LEU A 1 165 ? 10.250 -10.650 5.865 1.00 91.81 165 LEU A N 1
ATOM 1318 C CA . LEU A 1 165 ? 8.846 -10.582 6.255 1.00 91.81 165 LEU A CA 1
ATOM 1319 C C . LEU A 1 165 ? 8.596 -11.317 7.578 1.00 91.81 165 LEU A C 1
ATOM 1321 O O . LEU A 1 165 ? 9.029 -12.472 7.720 1.00 91.81 165 LEU A O 1
ATOM 1325 N N . PRO A 1 166 ? 7.874 -10.684 8.519 1.00 89.81 166 PRO A N 1
ATOM 1326 C CA . PRO A 1 166 ? 7.482 -11.344 9.748 1.00 89.81 166 PRO A CA 1
ATOM 1327 C C . PRO A 1 166 ? 6.504 -12.499 9.469 1.00 89.81 166 PRO A C 1
ATOM 1329 O O . PRO A 1 166 ? 5.980 -12.640 8.356 1.00 89.81 166 PRO A O 1
ATOM 1332 N N . PRO A 1 167 ? 6.261 -13.369 10.467 1.00 86.31 167 PRO A N 1
ATOM 1333 C CA . PRO A 1 167 ? 5.221 -14.384 10.373 1.00 86.31 167 PRO A CA 1
ATOM 1334 C C . PRO A 1 167 ? 3.861 -13.766 10.040 1.00 86.31 167 PRO A C 1
ATOM 1336 O O . PRO A 1 167 ? 3.551 -12.670 10.499 1.00 86.31 167 PRO A O 1
ATOM 1339 N N . PHE A 1 168 ? 3.042 -14.505 9.289 1.00 84.25 168 PHE A N 1
ATOM 1340 C CA . PHE A 1 168 ? 1.682 -14.073 8.990 1.00 84.25 168 PHE A CA 1
ATOM 1341 C C . PHE A 1 168 ? 0.867 -13.885 10.272 1.00 84.25 168 PHE A C 1
ATOM 1343 O O . PHE A 1 168 ? 0.973 -14.668 11.232 1.00 84.25 168 PHE A O 1
ATOM 1350 N N . ASP A 1 169 ? 0.056 -12.842 10.242 1.00 83.56 169 ASP A N 1
ATOM 1351 C CA . ASP A 1 169 ? -0.953 -12.555 11.238 1.00 83.56 169 ASP A CA 1
ATOM 1352 C C . ASP A 1 169 ? -2.282 -13.166 10.774 1.00 83.56 169 ASP A C 1
ATOM 1354 O O . ASP A 1 169 ? -2.831 -12.773 9.748 1.00 83.56 169 ASP A O 1
ATOM 1358 N N . GLU A 1 170 ? -2.761 -14.185 11.490 1.00 82.56 170 GLU A N 1
ATOM 1359 C CA . GLU A 1 170 ? -3.938 -14.969 11.083 1.00 82.56 170 GLU A CA 1
ATOM 1360 C C . GLU A 1 170 ? -5.244 -14.171 11.171 1.00 82.56 170 GLU A C 1
ATOM 1362 O O . GLU A 1 170 ? -6.226 -14.559 10.539 1.00 82.56 170 GLU A O 1
ATOM 1367 N N . ASP A 1 171 ? -5.238 -13.048 11.891 1.00 84.62 171 ASP A N 1
ATOM 1368 C CA . ASP A 1 171 ? -6.381 -12.141 11.989 1.00 84.62 171 ASP A CA 1
ATOM 1369 C C . ASP A 1 171 ? -6.439 -11.158 10.799 1.00 84.62 171 ASP A C 1
ATOM 1371 O O . ASP A 1 171 ? -7.385 -10.381 10.662 1.00 84.62 171 ASP A O 1
ATOM 1375 N N . SER A 1 172 ? -5.453 -11.211 9.892 1.00 88.94 172 SER A N 1
ATOM 1376 C CA . SER A 1 172 ? -5.417 -10.390 8.680 1.00 88.94 172 SER A CA 1
ATOM 1377 C C . SER A 1 172 ? -6.292 -10.952 7.557 1.00 88.94 172 SER A C 1
ATOM 1379 O O . SER A 1 172 ? -6.253 -12.142 7.227 1.00 88.94 172 SER A O 1
ATOM 1381 N N . VAL A 1 173 ? -7.020 -10.065 6.879 1.00 91.94 173 VAL A N 1
ATOM 1382 C CA . VAL A 1 173 ? -7.800 -10.376 5.677 1.00 91.94 173 VAL A CA 1
ATOM 1383 C C . VAL A 1 173 ? -6.987 -10.007 4.440 1.00 91.94 173 VAL A C 1
ATOM 1385 O O . VAL A 1 173 ? -6.573 -8.865 4.278 1.00 91.94 173 VAL A O 1
ATOM 1388 N N . VAL A 1 174 ? -6.783 -10.959 3.527 1.00 91.00 174 VAL A N 1
ATOM 1389 C CA . VAL A 1 174 ? -6.024 -10.723 2.288 1.00 91.00 174 VAL A CA 1
ATOM 1390 C C . VAL A 1 174 ? -6.910 -10.950 1.071 1.00 91.00 174 VAL A C 1
ATOM 1392 O O . VAL A 1 174 ? -7.367 -12.070 0.829 1.00 91.00 174 VAL A O 1
ATOM 1395 N N . PHE A 1 175 ? -7.088 -9.907 0.264 1.00 89.25 175 PHE A N 1
ATOM 1396 C CA . PHE A 1 175 ? -7.728 -9.985 -1.046 1.00 89.25 175 PHE A CA 1
ATOM 1397 C C . PHE A 1 175 ? -6.647 -10.064 -2.123 1.00 89.25 175 PHE A C 1
ATOM 1399 O O . PHE A 1 175 ? -5.771 -9.209 -2.190 1.00 89.25 175 PHE A O 1
ATOM 1406 N N . TYR A 1 176 ? -6.682 -11.091 -2.971 1.00 84.88 176 TYR A N 1
ATOM 1407 C CA . TYR A 1 176 ? -5.735 -11.242 -4.078 1.00 84.88 176 TYR A CA 1
ATOM 1408 C C . TYR A 1 176 ? -6.380 -11.968 -5.264 1.00 84.88 176 TYR A C 1
ATOM 1410 O O . TYR A 1 176 ? -7.345 -12.717 -5.098 1.00 84.88 176 TYR A O 1
ATOM 1418 N N . THR A 1 177 ? -5.817 -11.774 -6.455 1.00 79.50 177 THR A N 1
ATOM 1419 C CA . THR A 1 177 ? -6.239 -12.449 -7.682 1.00 79.50 177 THR A CA 1
ATOM 1420 C C . THR A 1 177 ? -5.400 -13.714 -7.830 1.00 79.50 177 THR A C 1
ATOM 1422 O O . THR A 1 177 ? -4.175 -13.615 -7.821 1.00 79.50 177 THR A O 1
ATOM 1425 N N . PRO A 1 178 ? -5.997 -14.911 -7.958 1.00 80.69 178 PRO A N 1
ATOM 1426 C CA . PRO A 1 178 ? -5.229 -16.150 -8.096 1.00 80.69 178 PRO A CA 1
ATOM 1427 C C . PRO A 1 178 ? -4.265 -16.186 -9.289 1.00 80.69 178 PRO A C 1
ATOM 1429 O O . PRO A 1 178 ? -3.241 -16.860 -9.198 1.00 80.69 178 PRO A O 1
ATOM 1432 N N . ASP A 1 179 ? -4.583 -15.452 -10.355 1.00 75.06 179 ASP A N 1
ATOM 1433 C CA . ASP A 1 179 ? -3.807 -15.379 -11.597 1.00 75.06 179 ASP A CA 1
ATOM 1434 C C . ASP A 1 179 ? -2.962 -14.092 -11.719 1.00 75.06 179 ASP A C 1
ATOM 1436 O O . ASP A 1 179 ? -2.467 -13.786 -12.796 1.00 75.06 179 ASP A O 1
ATOM 1440 N N . ASP A 1 180 ? -2.775 -13.342 -10.624 1.00 72.44 180 ASP A N 1
ATOM 1441 C CA . ASP A 1 180 ? -1.997 -12.092 -10.601 1.00 72.44 180 ASP A CA 1
ATOM 1442 C C . ASP A 1 180 ? -0.576 -12.290 -11.173 1.00 72.44 180 ASP A C 1
ATOM 1444 O O . ASP A 1 180 ? 0.190 -13.151 -10.721 1.00 72.44 180 ASP A O 1
ATOM 1448 N N . THR A 1 181 ? -0.215 -11.501 -12.189 1.00 69.88 181 THR A N 1
ATOM 1449 C CA . THR A 1 181 ? 1.080 -11.612 -12.882 1.00 69.88 181 THR A CA 1
ATOM 1450 C C . THR A 1 181 ? 2.164 -10.725 -12.267 1.00 69.88 181 THR A C 1
ATOM 1452 O O . THR A 1 181 ? 3.346 -10.907 -12.583 1.00 69.88 181 THR A O 1
ATOM 1455 N N . VAL A 1 182 ? 1.784 -9.799 -11.380 1.00 69.44 182 VAL A N 1
ATOM 1456 C CA . VAL A 1 182 ? 2.656 -8.799 -10.755 1.00 69.44 182 VAL A CA 1
ATOM 1457 C C . VAL A 1 182 ? 3.080 -9.281 -9.366 1.00 69.44 182 VAL A C 1
ATOM 1459 O O . VAL A 1 182 ? 4.276 -9.346 -9.036 1.00 69.44 182 VAL A O 1
ATOM 1462 N N . VAL A 1 183 ? 2.106 -9.686 -8.553 1.00 76.19 183 VAL A N 1
ATOM 1463 C CA . VAL A 1 183 ? 2.298 -10.155 -7.181 1.00 76.19 183 VAL A CA 1
ATOM 1464 C C . VAL A 1 183 ? 2.389 -11.678 -7.135 1.00 76.19 183 VAL A C 1
ATOM 1466 O O . VAL A 1 183 ? 1.643 -12.406 -7.780 1.00 76.19 183 VAL A O 1
ATOM 1469 N N . SER A 1 184 ? 3.318 -12.205 -6.336 1.00 80.31 184 SER A N 1
ATOM 1470 C CA . SER A 1 184 ? 3.446 -13.652 -6.165 1.00 80.31 184 SER A CA 1
ATOM 1471 C C . SER A 1 184 ? 2.363 -14.211 -5.243 1.00 80.31 184 SER A C 1
ATOM 1473 O O . SER A 1 184 ? 2.486 -14.162 -4.018 1.00 80.31 184 SER A O 1
ATOM 1475 N N . VAL A 1 185 ? 1.350 -14.845 -5.832 1.00 81.25 185 VAL A N 1
ATOM 1476 C CA . VAL A 1 185 ? 0.330 -15.617 -5.101 1.00 81.25 185 VAL A CA 1
ATOM 1477 C C . VAL A 1 185 ? 0.954 -16.726 -4.249 1.00 81.25 185 VAL A C 1
ATOM 1479 O O . VAL A 1 185 ? 0.523 -16.973 -3.121 1.00 81.25 185 VAL A O 1
ATOM 1482 N N . ASP A 1 186 ? 2.018 -17.362 -4.745 1.00 81.56 186 ASP A N 1
ATOM 1483 C CA . ASP A 1 186 ? 2.789 -18.345 -3.981 1.00 81.56 186 ASP A CA 1
ATOM 1484 C C . ASP A 1 186 ? 3.435 -17.724 -2.737 1.00 81.56 186 ASP A C 1
ATOM 1486 O O . ASP A 1 186 ? 3.505 -18.379 -1.697 1.00 81.56 186 ASP A O 1
ATOM 1490 N N . ALA A 1 187 ? 3.894 -16.470 -2.813 1.00 80.38 187 ALA A N 1
ATOM 1491 C CA . ALA A 1 187 ? 4.438 -15.765 -1.656 1.00 80.38 187 ALA A CA 1
ATOM 1492 C C . ALA A 1 187 ? 3.337 -15.432 -0.647 1.00 80.38 187 ALA A C 1
ATOM 1494 O O . ALA A 1 187 ? 3.516 -15.722 0.532 1.00 80.38 187 ALA A O 1
ATOM 1495 N N . ILE A 1 188 ? 2.181 -14.937 -1.103 1.00 80.56 188 ILE A N 1
ATOM 1496 C CA . ILE A 1 188 ? 1.015 -14.685 -0.239 1.00 80.56 188 ILE A CA 1
ATOM 1497 C C . ILE A 1 188 ? 0.617 -15.968 0.507 1.00 80.56 188 ILE A C 1
ATOM 1499 O O . ILE A 1 188 ? 0.525 -15.997 1.735 1.00 80.56 188 ILE A O 1
ATOM 1503 N N . ARG A 1 189 ? 0.467 -17.083 -0.219 1.00 80.44 189 ARG A N 1
ATOM 1504 C CA . ARG A 1 189 ? 0.148 -18.394 0.373 1.00 80.44 189 ARG A CA 1
ATOM 1505 C C . ARG A 1 189 ? 1.279 -18.931 1.254 1.00 80.44 189 ARG A C 1
ATOM 1507 O O . ARG A 1 189 ? 1.020 -19.609 2.247 1.00 80.44 189 ARG A O 1
ATOM 1514 N N . GLY A 1 190 ? 2.529 -18.669 0.887 1.00 76.12 190 GLY A N 1
ATOM 1515 C CA . GLY A 1 190 ? 3.722 -19.137 1.587 1.00 76.12 190 GLY A CA 1
ATOM 1516 C C . GLY A 1 190 ? 3.942 -18.445 2.930 1.00 76.12 190 GLY A C 1
ATOM 1517 O O . GLY A 1 190 ? 4.270 -19.124 3.902 1.00 76.12 190 GLY A O 1
ATOM 1518 N N . VAL A 1 191 ? 3.716 -17.130 3.003 1.00 71.75 191 VAL A N 1
ATOM 1519 C CA . VAL A 1 191 ? 3.778 -16.343 4.246 1.00 71.75 191 VAL A CA 1
ATOM 1520 C C . VAL A 1 191 ? 2.764 -16.888 5.255 1.00 71.75 191 VAL A C 1
ATOM 1522 O O . VAL A 1 191 ? 3.149 -17.190 6.384 1.00 71.75 191 VAL A O 1
ATOM 1525 N N . ARG A 1 192 ? 1.535 -17.194 4.812 1.00 63.75 192 ARG A N 1
ATOM 1526 C CA . ARG A 1 192 ? 0.514 -17.869 5.633 1.00 63.75 192 ARG A CA 1
ATOM 1527 C C . ARG A 1 192 ? 0.962 -19.245 6.150 1.00 63.75 192 ARG A C 1
ATOM 1529 O O . ARG A 1 192 ? 0.734 -19.603 7.299 1.00 63.75 192 ARG A O 1
ATOM 1536 N N . ARG A 1 193 ? 1.656 -20.038 5.327 1.00 57.91 193 ARG A N 1
ATOM 1537 C CA . ARG A 1 193 ? 2.098 -21.394 5.715 1.00 57.91 193 ARG A CA 1
ATOM 1538 C C . ARG A 1 193 ? 3.248 -21.418 6.723 1.00 57.91 193 ARG A C 1
ATOM 1540 O O . ARG A 1 193 ? 3.299 -22.353 7.522 1.00 57.91 193 ARG A O 1
ATOM 1547 N N . ARG A 1 194 ? 4.157 -20.431 6.720 1.00 56.16 194 ARG A N 1
ATOM 1548 C CA . ARG A 1 194 ? 5.386 -20.436 7.551 1.00 56.16 194 ARG A CA 1
ATOM 1549 C C . ARG A 1 194 ? 5.138 -20.514 9.062 1.00 56.16 194 ARG A C 1
ATOM 1551 O O . ARG A 1 194 ? 6.063 -20.857 9.789 1.00 56.16 194 ARG A O 1
ATOM 1558 N N . ARG A 1 195 ? 3.912 -20.278 9.535 1.00 46.84 195 ARG A N 1
ATOM 1559 C CA . ARG A 1 195 ? 3.549 -20.410 10.953 1.00 46.84 195 ARG A CA 1
ATOM 1560 C C . ARG A 1 195 ? 2.814 -21.709 11.300 1.00 46.84 195 ARG A C 1
ATOM 1562 O O . ARG A 1 195 ? 2.956 -22.190 12.419 1.00 46.84 195 ARG A O 1
ATOM 1569 N N . THR A 1 196 ? 2.137 -22.349 10.340 1.00 47.00 196 THR A N 1
ATOM 1570 C CA . THR A 1 196 ? 1.517 -23.676 10.565 1.00 47.00 196 THR A CA 1
ATOM 1571 C C . THR A 1 196 ? 2.536 -24.790 10.843 1.00 47.00 196 THR A C 1
ATOM 1573 O O . THR A 1 196 ? 2.167 -25.839 11.359 1.00 47.00 196 THR A O 1
ATOM 1576 N N . ALA A 1 197 ? 3.820 -24.563 10.544 1.00 39.59 197 ALA A N 1
ATOM 1577 C CA . ALA A 1 197 ? 4.906 -25.527 10.718 1.00 39.59 197 ALA A CA 1
ATOM 1578 C C . ALA A 1 197 ? 5.819 -25.249 11.933 1.00 39.59 197 ALA A C 1
ATOM 1580 O O . ALA A 1 197 ? 6.967 -25.692 11.938 1.00 39.59 197 ALA A O 1
ATOM 1581 N N . SER A 1 198 ? 5.344 -24.531 12.959 1.00 33.25 198 SER A N 1
ATOM 1582 C CA . SER A 1 198 ? 6.059 -24.436 14.241 1.00 33.25 198 SER A CA 1
ATOM 1583 C C . SER A 1 198 ? 5.481 -25.451 15.240 1.00 33.25 198 SER A C 1
ATOM 1585 O O . SER A 1 198 ? 4.259 -25.492 15.411 1.00 33.25 198 SER A O 1
ATOM 1587 N N . PRO A 1 199 ? 6.309 -26.308 15.867 1.00 38.44 199 PRO A N 1
ATOM 1588 C CA . PRO A 1 199 ? 5.833 -27.432 16.655 1.00 38.44 199 PRO A CA 1
ATOM 1589 C C . PRO A 1 199 ? 5.162 -26.956 17.942 1.00 38.44 199 PRO A C 1
ATOM 1591 O O . PRO A 1 199 ? 5.660 -26.088 18.658 1.00 38.44 199 PRO A O 1
ATOM 1594 N N . THR A 1 200 ? 4.024 -27.587 18.211 1.00 37.47 200 THR A N 1
ATOM 1595 C CA . THR A 1 200 ? 3.283 -27.662 19.465 1.00 37.47 200 THR A CA 1
ATOM 1596 C C . THR A 1 200 ? 4.120 -27.258 20.676 1.00 37.47 200 THR A C 1
ATOM 1598 O O . THR A 1 200 ? 4.994 -28.003 21.123 1.00 37.47 200 THR A O 1
ATOM 1601 N N . ARG A 1 201 ? 3.809 -26.101 21.269 1.00 31.30 201 ARG A N 1
ATOM 1602 C CA . ARG A 1 201 ? 4.207 -25.840 22.650 1.00 31.30 201 ARG A CA 1
ATOM 1603 C C . ARG A 1 201 ? 3.419 -26.828 23.504 1.00 31.30 201 ARG A C 1
ATOM 1605 O O . ARG A 1 201 ? 2.203 -26.721 23.634 1.00 31.30 201 ARG A O 1
ATOM 1612 N N . ALA A 1 202 ? 4.129 -27.858 23.950 1.00 32.66 202 ALA A N 1
ATOM 1613 C CA . ALA A 1 202 ? 3.626 -28.976 24.720 1.00 32.66 202 ALA A CA 1
ATOM 1614 C C . ALA A 1 202 ? 2.721 -28.503 25.864 1.00 32.66 202 ALA A C 1
ATOM 1616 O O . ALA A 1 202 ? 3.165 -27.852 26.810 1.00 32.66 202 ALA A O 1
ATOM 1617 N N . ALA A 1 203 ? 1.447 -28.875 25.781 1.00 32.91 203 ALA A N 1
ATOM 1618 C CA . ALA A 1 203 ? 0.608 -29.023 26.951 1.00 32.91 203 ALA A CA 1
ATOM 1619 C C . ALA A 1 203 ? 1.082 -30.281 27.692 1.00 32.91 203 ALA A C 1
ATOM 1621 O O . ALA A 1 203 ? 0.648 -31.393 27.406 1.00 32.91 203 ALA A O 1
ATOM 1622 N N . THR A 1 204 ? 2.008 -30.110 28.628 1.00 30.64 204 THR A N 1
ATOM 1623 C CA . THR A 1 204 ? 2.353 -31.130 29.622 1.00 30.64 204 THR A CA 1
ATOM 1624 C C . THR A 1 204 ? 2.249 -30.499 30.992 1.00 30.64 204 THR A C 1
ATOM 1626 O O . THR A 1 204 ? 3.175 -29.839 31.452 1.00 30.64 204 THR A O 1
ATOM 1629 N N . ASN A 1 205 ? 1.080 -30.652 31.606 1.00 31.02 205 ASN A N 1
ATOM 1630 C CA . ASN A 1 205 ? 0.929 -31.329 32.893 1.00 31.02 205 ASN A CA 1
ATOM 1631 C C . ASN A 1 205 ? -0.500 -31.123 33.388 1.00 31.02 205 ASN A C 1
ATOM 1633 O O . ASN A 1 205 ? -0.838 -30.045 33.857 1.00 31.02 205 ASN A O 1
ATOM 1637 N N . CYS A 1 206 ? -1.321 -32.164 33.249 1.00 25.11 206 CYS A N 1
ATOM 1638 C CA . CYS A 1 206 ? -2.254 -32.617 34.281 1.00 25.11 206 CYS A CA 1
ATOM 1639 C C . CYS A 1 206 ? -2.994 -33.868 33.783 1.00 25.11 206 CYS A C 1
ATOM 1641 O O . CYS A 1 206 ? -3.864 -33.829 32.917 1.00 25.11 206 CYS A O 1
ATOM 1643 N N . SER A 1 207 ? -2.630 -35.008 34.351 1.00 28.72 207 SER A N 1
ATOM 1644 C CA . SER A 1 207 ? -3.502 -36.169 34.521 1.00 28.72 207 SER A CA 1
ATOM 1645 C C . SER A 1 207 ? -3.097 -36.819 35.845 1.00 28.72 207 SER A C 1
ATOM 1647 O O . SER A 1 207 ? -1.910 -36.820 36.173 1.00 28.72 207 SER A O 1
ATOM 1649 N N . PRO A 1 208 ? -4.074 -37.303 36.628 1.00 36.31 208 PRO A N 1
ATOM 1650 C CA . PRO A 1 208 ? -4.604 -38.630 36.339 1.00 36.31 208 PRO A CA 1
ATOM 1651 C C . PRO A 1 208 ? -6.141 -38.707 36.227 1.00 36.31 208 PRO A C 1
ATOM 1653 O O . PRO A 1 208 ? -6.895 -37.985 36.868 1.00 36.31 208 PRO A O 1
ATOM 1656 N N . ARG A 1 209 ? -6.555 -39.632 35.357 1.00 31.55 209 ARG A N 1
ATOM 1657 C CA . ARG A 1 209 ? -7.897 -40.182 35.050 1.00 31.55 209 ARG A CA 1
ATOM 1658 C C . ARG A 1 209 ? -8.313 -41.259 36.099 1.00 31.55 209 ARG A C 1
ATOM 1660 O O . ARG A 1 209 ? -7.422 -41.692 36.825 1.00 31.55 209 ARG A O 1
ATOM 1667 N N . PRO A 1 210 ? -9.464 -41.975 35.966 1.00 55.31 210 PRO A N 1
ATOM 1668 C CA . PRO A 1 210 ? -10.902 -41.641 35.771 1.00 55.31 210 PRO A CA 1
ATOM 1669 C C . PRO A 1 210 ? -11.742 -42.536 36.766 1.00 55.31 210 PRO A C 1
ATOM 1671 O O . PRO A 1 210 ? -11.185 -42.739 37.844 1.00 55.31 210 PRO A O 1
ATOM 1674 N N . PRO A 1 211 ? -12.945 -43.159 36.532 1.00 47.25 211 PRO A N 1
ATOM 1675 C CA . PRO A 1 211 ? -13.930 -43.258 35.411 1.00 47.25 211 PRO A CA 1
ATOM 1676 C C . PRO A 1 211 ? -15.385 -42.912 35.848 1.00 47.25 211 PRO A C 1
ATOM 1678 O O . PRO A 1 211 ? -15.602 -42.550 36.991 1.00 47.25 211 PRO A O 1
ATOM 1681 N N . ALA A 1 212 ? -16.482 -42.974 35.086 1.00 29.89 212 ALA A N 1
ATOM 1682 C CA . ALA A 1 212 ? -16.898 -43.203 33.696 1.00 29.89 212 ALA A CA 1
ATOM 1683 C C . ALA A 1 212 ? -18.367 -42.717 33.631 1.00 29.89 212 ALA A C 1
ATOM 1685 O O . ALA A 1 212 ? -19.047 -42.839 34.639 1.00 29.89 212 ALA A O 1
ATOM 1686 N N . THR A 1 213 ? -18.870 -42.269 32.471 1.00 31.20 213 THR A N 1
ATOM 1687 C CA . THR A 1 213 ? -20.138 -42.765 31.879 1.00 31.20 213 THR A CA 1
ATOM 1688 C C . THR A 1 213 ? -20.434 -42.125 30.518 1.00 31.20 213 THR A C 1
ATOM 1690 O O . THR A 1 213 ? -20.146 -40.960 30.268 1.00 31.20 213 THR A O 1
ATOM 1693 N N . SER A 1 214 ? -20.999 -42.973 29.661 1.00 29.47 214 SER A N 1
ATOM 1694 C CA . SER A 1 214 ? -21.601 -42.809 28.332 1.00 29.47 214 SER A CA 1
ATOM 1695 C C . SER A 1 214 ? -22.272 -41.471 27.985 1.00 29.47 214 SER A C 1
ATOM 1697 O O . SER A 1 214 ? -23.048 -40.972 28.792 1.00 29.47 214 SER A O 1
ATOM 1699 N N . CYS A 1 215 ? -22.156 -41.014 26.726 1.00 28.47 215 CYS A N 1
ATOM 1700 C CA . CYS A 1 215 ? -23.241 -41.088 25.720 1.00 28.47 215 CYS A CA 1
ATOM 1701 C C . CYS A 1 215 ? -22.915 -40.365 24.390 1.00 28.47 215 CYS A C 1
ATOM 1703 O O . CYS A 1 215 ? -22.259 -39.333 24.386 1.00 28.47 215 CYS A O 1
ATOM 1705 N N . CYS A 1 216 ? -23.512 -40.891 23.306 1.00 29.42 216 CYS A N 1
ATOM 1706 C CA . CYS A 1 216 ? -23.898 -40.239 22.034 1.00 29.42 216 CYS A CA 1
ATOM 1707 C C . CYS A 1 216 ? -22.792 -39.815 21.038 1.00 29.42 216 CYS A C 1
ATOM 1709 O O . CYS A 1 216 ? -21.933 -39.000 21.324 1.00 29.42 216 CYS A O 1
ATOM 1711 N N . ARG A 1 217 ? -22.676 -40.487 19.879 1.00 29.80 217 ARG A N 1
ATOM 1712 C CA . ARG A 1 217 ? -23.440 -40.350 18.605 1.00 29.80 217 ARG A CA 1
ATOM 1713 C C . ARG A 1 217 ? -23.018 -39.147 17.737 1.00 29.80 217 ARG A C 1
ATOM 1715 O O . ARG A 1 217 ? -23.262 -38.011 18.098 1.00 29.80 217 ARG A O 1
ATOM 1722 N N . ARG A 1 218 ? -22.468 -39.499 16.560 1.00 31.70 218 ARG A N 1
ATOM 1723 C CA . ARG A 1 218 ? -22.551 -38.884 15.211 1.00 31.70 218 ARG A CA 1
ATOM 1724 C C . ARG A 1 218 ? -22.890 -37.387 15.113 1.00 31.70 218 ARG A C 1
ATOM 1726 O O . ARG A 1 218 ? -23.997 -37.012 15.465 1.00 31.70 218 ARG A O 1
ATOM 1733 N N . CYS A 1 219 ? -22.037 -36.636 14.408 1.00 28.19 219 CYS A N 1
ATOM 1734 C CA . CYS A 1 219 ? -22.379 -35.932 13.158 1.00 28.19 219 CYS A CA 1
ATOM 1735 C C . CYS A 1 219 ? -21.106 -35.365 12.499 1.00 28.19 219 CYS A C 1
ATOM 1737 O O . CYS A 1 219 ? -20.328 -34.660 13.135 1.00 28.19 219 CYS A O 1
ATOM 1739 N N . SER A 1 220 ? -20.887 -35.708 11.229 1.00 29.64 220 SER A N 1
ATOM 1740 C CA . SER A 1 220 ? -19.849 -35.140 10.359 1.00 29.64 220 SER A CA 1
ATOM 1741 C C . SER A 1 220 ? -20.198 -33.694 9.969 1.00 29.64 220 SER A C 1
ATOM 1743 O O . SER A 1 220 ? -21.386 -33.404 9.816 1.00 29.64 220 SER A O 1
ATOM 1745 N N . PRO A 1 221 ? -19.223 -32.798 9.733 1.00 32.69 221 PRO A N 1
ATOM 1746 C CA . PRO A 1 221 ? -19.501 -31.490 9.148 1.00 32.69 221 PRO A CA 1
ATOM 1747 C C . PRO A 1 221 ? -19.681 -31.595 7.618 1.00 32.69 221 PRO A C 1
ATOM 1749 O O . PRO A 1 221 ? -19.022 -32.424 6.979 1.00 32.69 221 PRO A O 1
ATOM 1752 N N . PRO A 1 222 ? -20.550 -30.771 7.004 1.00 31.83 222 PRO A N 1
ATOM 1753 C CA . PRO A 1 222 ? -20.699 -30.724 5.558 1.00 31.83 222 PRO A CA 1
ATOM 1754 C C . PRO A 1 222 ? -19.500 -30.017 4.915 1.00 31.83 222 PRO A C 1
ATOM 1756 O O . PRO A 1 222 ? -19.065 -28.949 5.339 1.00 31.83 222 PRO A O 1
ATOM 1759 N N . SER A 1 223 ? -18.979 -30.636 3.862 1.00 29.12 223 SER A N 1
ATOM 1760 C CA . SER A 1 223 ? -17.998 -30.073 2.941 1.00 29.12 223 SER A CA 1
ATOM 1761 C C . SER A 1 223 ? -18.746 -29.308 1.849 1.00 29.12 223 SER A C 1
ATOM 1763 O O . SER A 1 223 ? -19.340 -29.909 0.961 1.00 29.12 223 SER A O 1
ATOM 1765 N N . THR A 1 224 ? -18.726 -27.977 1.895 1.00 26.94 224 THR A N 1
ATOM 1766 C CA . THR A 1 224 ? -19.186 -27.130 0.784 1.00 26.94 224 THR A CA 1
ATOM 1767 C C . THR A 1 224 ? -17.985 -26.603 0.014 1.00 26.94 224 THR A C 1
ATOM 1769 O O . THR A 1 224 ? -17.418 -25.562 0.331 1.00 26.94 224 THR A O 1
ATOM 1772 N N . THR A 1 225 ? -17.590 -27.353 -1.013 1.00 26.72 225 THR A N 1
ATOM 1773 C CA . THR A 1 225 ? -16.739 -26.882 -2.110 1.00 26.72 225 THR A CA 1
ATOM 1774 C C . THR A 1 225 ? -17.673 -26.492 -3.254 1.00 26.72 225 THR A C 1
ATOM 1776 O O . THR A 1 225 ? -18.186 -27.356 -3.958 1.00 26.72 225 THR A O 1
ATOM 1779 N N . ALA A 1 226 ? -17.950 -25.199 -3.423 1.00 25.50 226 ALA A N 1
ATOM 1780 C CA . ALA A 1 226 ? -18.675 -24.706 -4.590 1.00 25.50 226 ALA A CA 1
ATOM 1781 C C . ALA A 1 226 ? -17.661 -24.403 -5.704 1.00 25.50 226 ALA A C 1
ATOM 1783 O O . ALA A 1 226 ? -16.943 -23.409 -5.655 1.00 25.50 226 ALA A O 1
ATOM 1784 N N . SER A 1 227 ? -17.572 -25.304 -6.685 1.00 25.33 227 SER A N 1
ATOM 1785 C CA . SER A 1 227 ? -16.863 -25.095 -7.949 1.00 25.33 227 SER A CA 1
ATOM 1786 C C . SER A 1 227 ? -17.907 -24.800 -9.023 1.00 25.33 227 SER A C 1
ATOM 1788 O O . SER A 1 227 ? -18.690 -25.679 -9.378 1.00 25.33 227 SER A O 1
ATOM 1790 N N . ALA A 1 228 ? -17.942 -23.566 -9.523 1.00 25.64 228 ALA A N 1
ATOM 1791 C CA . ALA A 1 228 ? -18.708 -23.219 -10.714 1.00 25.64 228 ALA A CA 1
ATOM 1792 C C . ALA A 1 228 ? -17.806 -23.395 -11.947 1.00 25.64 228 ALA A C 1
ATOM 1794 O O . ALA A 1 228 ? -16.761 -22.753 -12.052 1.00 25.64 228 ALA A O 1
ATOM 1795 N N . ARG A 1 229 ? -18.190 -24.297 -12.861 1.00 24.42 229 ARG A N 1
ATOM 1796 C CA . ARG A 1 229 ? -17.611 -24.414 -14.210 1.00 24.42 229 ARG A CA 1
ATOM 1797 C C . ARG A 1 229 ? -18.408 -23.544 -15.180 1.00 24.42 229 ARG A C 1
ATOM 1799 O O . ARG A 1 229 ? -19.634 -23.548 -15.124 1.00 24.42 229 ARG A O 1
ATOM 1806 N N . SER A 1 230 ? -17.708 -22.869 -16.089 1.00 28.12 230 SER A N 1
ATOM 1807 C CA . SER A 1 230 ? -18.314 -22.195 -17.244 1.00 28.12 230 SER A CA 1
ATOM 1808 C C . SER A 1 230 ? -18.655 -23.212 -18.358 1.00 28.12 230 SER A C 1
ATOM 1810 O O . SER A 1 230 ? -17.958 -24.230 -18.446 1.00 28.12 230 SER A O 1
ATOM 1812 N N . PRO A 1 231 ? -19.697 -22.992 -19.190 1.00 29.27 231 PRO A N 1
ATOM 1813 C CA . PRO A 1 231 ? -20.267 -24.015 -20.075 1.00 29.27 231 PRO A CA 1
ATOM 1814 C C . PRO A 1 231 ? -19.591 -24.183 -21.443 1.00 29.27 231 PRO A C 1
ATOM 1816 O O . PRO A 1 231 ? -20.027 -25.048 -22.197 1.00 29.27 231 PRO A O 1
ATOM 1819 N N . ASP A 1 232 ? -18.569 -23.402 -21.793 1.00 32.19 232 ASP A N 1
ATOM 1820 C CA . ASP A 1 232 ? -17.997 -23.439 -23.144 1.00 32.19 232 ASP A CA 1
ATOM 1821 C C . ASP A 1 232 ? -16.523 -23.863 -23.122 1.00 32.19 232 ASP A C 1
ATOM 1823 O O . ASP A 1 232 ? -15.656 -23.193 -22.562 1.00 32.19 232 ASP A O 1
ATOM 1827 N N . GLY A 1 233 ? -16.245 -25.036 -23.686 1.00 31.28 233 GLY A N 1
ATOM 1828 C CA . GLY A 1 233 ? -14.965 -25.744 -23.639 1.00 31.28 233 GLY A CA 1
ATOM 1829 C C . GLY A 1 233 ? -13.849 -25.143 -24.500 1.00 31.28 233 GLY A C 1
ATOM 1830 O O . GLY A 1 233 ? -13.005 -25.891 -24.996 1.00 31.28 233 GLY A O 1
ATOM 1831 N N . SER A 1 234 ? -13.802 -23.826 -24.688 1.00 25.50 234 SER A N 1
ATOM 1832 C CA . SER A 1 234 ? -12.745 -23.155 -25.446 1.00 25.50 234 SER A CA 1
ATOM 1833 C C . SER A 1 234 ? -11.550 -22.788 -24.558 1.00 25.50 234 SER A C 1
ATOM 1835 O O . SER A 1 234 ? -11.665 -22.007 -23.614 1.00 25.50 234 SER A O 1
ATOM 1837 N N . ARG A 1 235 ? -10.369 -23.327 -24.889 1.00 28.23 235 ARG A N 1
ATOM 1838 C CA . ARG A 1 235 ? -9.078 -22.874 -24.347 1.00 28.23 235 ARG A CA 1
ATOM 1839 C C . ARG A 1 235 ? -8.768 -21.472 -24.877 1.00 28.23 235 ARG A C 1
ATOM 1841 O O . ARG A 1 235 ? -8.482 -21.330 -26.062 1.00 28.23 235 ARG A O 1
ATOM 1848 N N . LEU A 1 236 ? -8.745 -20.478 -23.994 1.00 23.78 236 LEU A N 1
ATOM 1849 C CA . LEU A 1 236 ? -8.145 -19.170 -24.252 1.00 23.78 236 LEU A CA 1
ATOM 1850 C C . LEU A 1 236 ? -6.861 -19.048 -23.430 1.00 23.78 236 LEU A C 1
ATOM 1852 O O . LEU A 1 236 ? -6.867 -19.091 -22.203 1.00 23.78 236 LEU A O 1
ATOM 1856 N N . VAL A 1 237 ? -5.746 -18.979 -24.152 1.00 27.00 237 VAL A N 1
ATOM 1857 C CA . VAL A 1 237 ? -4.411 -18.679 -23.641 1.00 27.00 237 VAL A CA 1
ATOM 1858 C C . VAL A 1 237 ? -4.230 -17.173 -23.799 1.00 27.00 237 VAL A C 1
ATOM 1860 O O . VAL A 1 237 ? -4.222 -16.692 -24.928 1.00 27.00 237 VAL A O 1
ATOM 1863 N N . GLY A 1 238 ? -4.093 -16.437 -22.697 1.00 22.17 238 GLY A N 1
ATOM 1864 C CA . GLY A 1 238 ? -3.731 -15.019 -22.742 1.00 22.17 238 GLY A CA 1
ATOM 1865 C C . GLY A 1 238 ? -4.140 -14.229 -21.498 1.00 22.17 238 GLY A C 1
ATOM 1866 O O . GLY A 1 238 ? -5.324 -14.072 -21.247 1.00 22.17 238 GLY A O 1
ATOM 1867 N N . HIS A 1 239 ? -3.123 -13.748 -20.775 1.00 27.75 239 HIS A N 1
ATOM 1868 C CA . HIS A 1 239 ? -3.050 -12.483 -20.024 1.00 27.75 239 HIS A CA 1
ATOM 1869 C C . HIS A 1 239 ? -4.209 -12.108 -19.083 1.00 27.75 239 HIS A C 1
ATOM 1871 O O . HIS A 1 239 ? -5.250 -11.634 -19.521 1.00 27.75 239 HIS A O 1
ATOM 1877 N N . VAL A 1 240 ? -3.987 -12.238 -17.766 1.00 26.59 240 VAL A N 1
ATOM 1878 C CA . VAL A 1 240 ? -4.910 -11.740 -16.732 1.00 26.59 240 VAL A CA 1
ATOM 1879 C C . VAL A 1 240 ? -4.115 -11.228 -15.527 1.00 26.59 240 VAL A C 1
ATOM 1881 O O . VAL A 1 240 ? -3.741 -12.001 -14.659 1.00 26.59 240 VAL A O 1
ATOM 1884 N N . ALA A 1 241 ? -3.873 -9.923 -15.451 1.00 26.16 241 ALA A N 1
ATOM 1885 C CA . ALA A 1 241 ? -3.281 -9.249 -14.292 1.00 26.16 241 ALA A CA 1
ATOM 1886 C C . ALA A 1 241 ? -4.229 -8.175 -13.738 1.00 26.16 241 ALA A C 1
ATOM 1888 O O . ALA A 1 241 ? -3.824 -7.055 -13.486 1.00 26.16 241 ALA A O 1
ATOM 1889 N N . VAL A 1 242 ? -5.530 -8.466 -13.655 1.00 35.16 242 VAL A N 1
ATOM 1890 C CA . VAL A 1 242 ? -6.537 -7.380 -13.680 1.00 35.16 242 VAL A CA 1
ATOM 1891 C C . VAL A 1 242 ? -7.573 -7.442 -12.560 1.00 35.16 242 VAL A C 1
ATOM 1893 O O . VAL A 1 242 ? -8.366 -6.523 -12.362 1.00 35.16 242 VAL A O 1
ATOM 1896 N N . LEU A 1 243 ? -7.630 -8.517 -11.782 1.00 35.84 243 LEU A N 1
ATOM 1897 C CA . LEU A 1 243 ? -8.845 -8.756 -11.007 1.00 35.84 243 LEU A CA 1
ATOM 1898 C C . LEU A 1 243 ? -8.872 -8.156 -9.600 1.00 35.84 243 LEU A C 1
ATOM 1900 O O . LEU A 1 243 ? -9.953 -8.121 -9.045 1.00 35.84 243 LEU A O 1
ATOM 1904 N N . THR A 1 244 ? -7.819 -7.612 -8.988 1.00 48.03 244 THR A N 1
ATOM 1905 C CA . THR A 1 244 ? -7.907 -7.242 -7.552 1.00 48.03 244 THR A CA 1
ATOM 1906 C C . THR A 1 244 ? -8.430 -5.857 -7.268 1.00 48.03 244 THR A C 1
ATOM 1908 O O . THR A 1 244 ? -9.309 -5.719 -6.416 1.00 48.03 244 THR A O 1
ATOM 1911 N N . TRP A 1 245 ? -7.951 -4.848 -7.994 1.00 44.56 245 TRP A N 1
ATOM 1912 C CA . TRP A 1 245 ? -8.528 -3.514 -7.895 1.00 44.56 245 TRP A CA 1
ATOM 1913 C C . TRP A 1 245 ? -9.973 -3.541 -8.402 1.00 44.56 245 TRP A C 1
ATOM 1915 O O . TRP A 1 245 ? -10.889 -3.107 -7.713 1.00 44.56 245 TRP A O 1
ATOM 1925 N N . THR A 1 246 ? -10.201 -4.185 -9.547 1.00 39.78 246 THR A N 1
ATOM 1926 C CA . THR A 1 246 ? -11.524 -4.328 -10.158 1.00 39.78 246 THR A CA 1
ATOM 1927 C C . THR A 1 246 ? -12.472 -5.173 -9.302 1.00 39.78 246 THR A C 1
ATOM 1929 O O . THR A 1 246 ? -13.628 -4.796 -9.172 1.00 39.78 246 THR A O 1
ATOM 1932 N N . THR A 1 247 ? -12.029 -6.260 -8.651 1.00 40.19 247 THR A N 1
ATOM 1933 C CA . THR A 1 247 ? -12.902 -7.070 -7.767 1.00 40.19 247 THR A CA 1
ATOM 1934 C C . THR A 1 247 ? -13.205 -6.349 -6.461 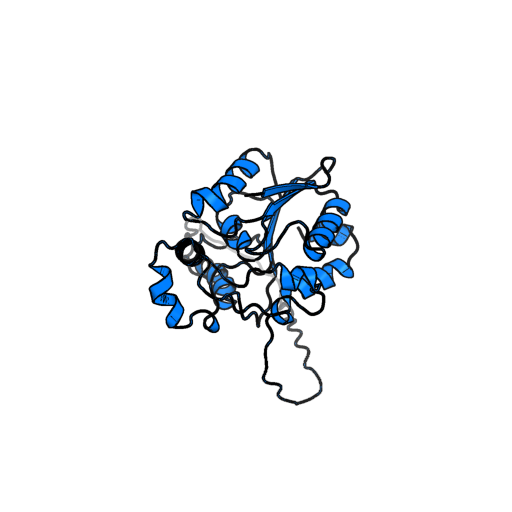1.00 40.19 247 THR A C 1
ATOM 1936 O O . THR A 1 247 ? -14.362 -6.349 -6.049 1.00 40.19 247 THR A O 1
ATOM 1939 N N . PHE A 1 248 ? -12.230 -5.690 -5.823 1.00 40.97 248 PHE A N 1
ATOM 1940 C CA . PHE A 1 248 ? -12.510 -4.908 -4.616 1.00 40.97 248 PHE A CA 1
ATOM 1941 C C . PHE A 1 248 ? -13.419 -3.719 -4.940 1.00 40.97 248 PHE A C 1
ATOM 1943 O O . PHE A 1 248 ? -14.425 -3.521 -4.263 1.00 40.97 248 PHE A O 1
ATOM 1950 N N . SER A 1 249 ? -13.137 -2.994 -6.028 1.00 41.16 249 SER A N 1
ATOM 1951 C CA . SER A 1 249 ? -14.021 -1.951 -6.539 1.00 41.16 249 SER A CA 1
ATOM 1952 C C . SER A 1 249 ? -15.397 -2.513 -6.868 1.00 41.16 249 SER A C 1
ATOM 1954 O O . SER A 1 249 ? -16.354 -1.951 -6.383 1.00 41.16 249 SER A O 1
ATOM 1956 N N . THR A 1 250 ? -15.548 -3.643 -7.562 1.00 36.97 250 THR A N 1
ATOM 1957 C CA . THR A 1 250 ? -16.867 -4.219 -7.909 1.00 36.97 250 THR A CA 1
ATOM 1958 C C . THR A 1 250 ? -17.664 -4.655 -6.675 1.00 36.97 250 THR A C 1
ATOM 1960 O O . THR A 1 250 ? -18.864 -4.380 -6.579 1.00 36.97 250 THR A O 1
ATOM 1963 N N . VAL A 1 251 ? -17.008 -5.289 -5.697 1.00 39.75 251 VAL A N 1
ATOM 1964 C CA . VAL A 1 251 ? -17.633 -5.675 -4.423 1.00 39.75 251 VAL A CA 1
ATOM 1965 C C . VAL A 1 251 ? -18.057 -4.428 -3.646 1.00 39.75 251 VAL A C 1
ATOM 1967 O O . VAL A 1 251 ? -19.196 -4.354 -3.195 1.00 39.75 251 VAL A O 1
ATOM 1970 N N . ALA A 1 252 ? -17.211 -3.401 -3.554 1.00 45.56 252 ALA A N 1
ATOM 1971 C CA . ALA A 1 252 ? -17.556 -2.154 -2.873 1.00 45.56 252 ALA A CA 1
ATOM 1972 C C . ALA A 1 252 ? -18.528 -1.254 -3.680 1.00 45.56 252 ALA A C 1
ATOM 1974 O O . ALA A 1 252 ? -19.280 -0.484 -3.087 1.00 45.56 252 ALA A O 1
ATOM 1975 N N . TYR A 1 253 ? -18.589 -1.379 -5.011 1.00 40.50 253 TYR A N 1
ATOM 1976 C CA . TYR A 1 253 ? -19.493 -0.631 -5.902 1.00 40.50 253 TYR A CA 1
ATOM 1977 C C . TYR A 1 253 ? -20.935 -1.112 -5.791 1.00 40.50 253 TYR A C 1
ATOM 1979 O O . TYR A 1 253 ? -21.866 -0.326 -5.947 1.00 40.50 253 TYR A O 1
ATOM 1987 N N . THR A 1 254 ? -21.118 -2.391 -5.470 1.00 38.81 254 THR A N 1
ATOM 1988 C CA . THR A 1 254 ? -22.435 -3.012 -5.282 1.00 38.81 254 THR A CA 1
ATOM 1989 C C . THR A 1 254 ? -22.880 -3.054 -3.818 1.00 38.81 254 THR A C 1
ATOM 1991 O O . THR A 1 254 ? -24.032 -3.390 -3.543 1.00 38.81 254 THR A O 1
ATOM 1994 N N . SER A 1 255 ? -22.009 -2.672 -2.878 1.00 42.84 255 SER A N 1
ATOM 1995 C CA . SER A 1 255 ? -22.259 -2.819 -1.444 1.00 42.84 255 SER A CA 1
ATOM 1996 C C . SER A 1 255 ? -22.708 -1.511 -0.765 1.00 42.84 255 SER A C 1
ATOM 1998 O O . SER A 1 255 ? -22.160 -0.439 -1.042 1.00 42.84 255 SER A O 1
ATOM 2000 N N . PRO A 1 256 ? -23.679 -1.560 0.170 1.00 53.84 256 PRO A N 1
ATOM 2001 C CA . PRO A 1 256 ? -24.034 -0.414 1.010 1.00 53.84 256 PRO A CA 1
ATOM 2002 C C . PRO A 1 256 ? -22.858 0.012 1.905 1.00 53.84 256 PRO A C 1
ATOM 2004 O O . PRO A 1 256 ? -22.046 -0.825 2.295 1.00 53.84 256 PRO A O 1
ATOM 2007 N N . ALA A 1 257 ? -22.802 1.282 2.324 1.00 52.53 257 ALA A N 1
ATOM 2008 C CA . ALA A 1 257 ? -21.739 1.812 3.197 1.00 52.53 257 ALA A CA 1
ATOM 2009 C C . ALA A 1 257 ? -21.538 1.002 4.499 1.00 52.53 257 ALA A C 1
ATOM 2011 O O . ALA A 1 257 ? -20.408 0.785 4.931 1.00 52.53 257 ALA A O 1
ATOM 2012 N N . ALA A 1 258 ? -22.617 0.455 5.072 1.00 44.28 258 ALA A N 1
ATOM 2013 C CA . ALA A 1 258 ? -22.549 -0.430 6.240 1.00 44.28 258 ALA A CA 1
ATOM 2014 C C . ALA A 1 258 ? -21.729 -1.715 5.990 1.00 44.28 258 ALA A C 1
ATOM 2016 O O . ALA A 1 258 ? -21.076 -2.215 6.900 1.00 44.28 258 ALA A O 1
ATOM 2017 N N . SER A 1 259 ? -21.716 -2.222 4.754 1.00 59.78 259 SER A N 1
ATOM 2018 C CA . SER A 1 259 ? -20.935 -3.401 4.360 1.00 59.78 259 SER A CA 1
ATOM 2019 C C . SER A 1 259 ? -19.452 -3.080 4.144 1.00 59.78 259 SER A C 1
ATOM 2021 O O . SER A 1 259 ? -18.617 -3.973 4.261 1.00 59.78 259 SER A O 1
ATOM 2023 N N . VAL A 1 260 ? -19.111 -1.819 3.852 1.00 61.84 260 VAL A N 1
ATOM 2024 C CA . VAL A 1 260 ? -17.716 -1.358 3.757 1.00 61.84 260 VAL A CA 1
ATOM 2025 C C . VAL A 1 260 ? -17.104 -1.238 5.157 1.00 61.84 260 VAL A C 1
ATOM 2027 O O . VAL A 1 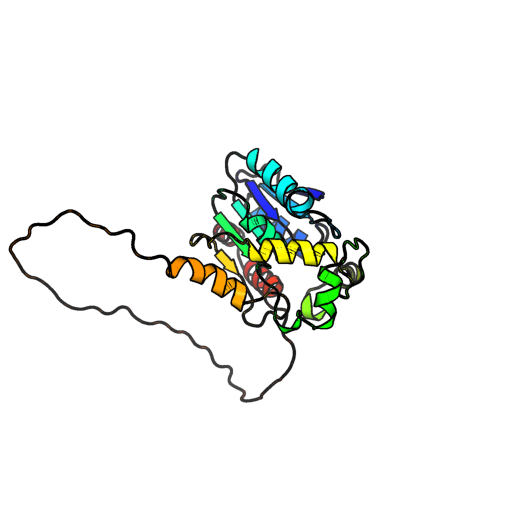260 ? -15.966 -1.653 5.353 1.00 61.84 260 VAL A O 1
ATOM 2030 N N . ARG A 1 261 ? -17.880 -0.788 6.159 1.00 68.94 261 ARG A N 1
ATOM 2031 C CA . ARG A 1 261 ? -17.442 -0.739 7.571 1.00 68.94 261 ARG A CA 1
ATOM 2032 C C . ARG A 1 261 ? -17.118 -2.119 8.153 1.00 68.94 261 ARG A C 1
ATOM 2034 O O . ARG A 1 261 ? -16.225 -2.250 8.977 1.00 68.94 261 ARG A O 1
ATOM 2041 N N . SER A 1 262 ? -17.816 -3.170 7.728 1.00 68.19 262 SER A N 1
ATOM 2042 C CA . SER A 1 262 ? -17.481 -4.543 8.142 1.00 68.19 262 SER A CA 1
ATOM 2043 C C . SER A 1 262 ? -16.272 -5.134 7.415 1.00 68.19 262 SER A C 1
ATOM 2045 O O . SER A 1 262 ? -15.795 -6.196 7.802 1.00 68.19 262 SER A O 1
ATOM 2047 N N . MET A 1 263 ? -15.827 -4.499 6.329 1.00 67.19 263 MET A N 1
ATOM 2048 C CA . MET A 1 263 ? -14.787 -5.030 5.452 1.00 67.19 263 MET A CA 1
ATOM 2049 C C . MET A 1 263 ? -13.379 -4.658 5.919 1.00 67.19 263 MET A C 1
ATOM 2051 O O . MET A 1 263 ? -12.440 -5.372 5.577 1.00 67.19 263 MET A O 1
ATOM 2055 N N . VAL A 1 264 ? -13.256 -3.564 6.680 1.00 60.81 264 VAL A N 1
ATOM 2056 C CA . VAL A 1 264 ? -12.008 -3.017 7.228 1.00 60.81 264 VAL A CA 1
ATOM 2057 C C . VAL A 1 264 ? -12.209 -2.703 8.687 1.00 60.81 264 VAL A C 1
ATOM 2059 O O . VAL A 1 264 ? -11.473 -3.240 9.533 1.00 60.81 264 VAL A O 1
#

Radius of gyration: 21.79 Å; chains: 1; bounding box: 47×58×62 Å

pLDDT: mean 73.09, std 24.9, range [22.17, 98.5]

Secondary structure (DSSP, 8-state):
-EEEEE-TT-SEEEEEEPPTT--TTSHHHHHHHHHHHHTTEEEEEEEPPS--S-HIIIIIHHHHHHHTTSSS-EEEEETHHHHHHTT----SSEEEES--SSB-GGG--TTHHHHTTS---S--EE----HHHH-TT--HHHHHHS-SEE-HHHHHHHHHHHTTPPPP-TT-EEE--TT-SSB-HHHHHHHHHHHHTS---------------------PPP-----PPPS-----------HHHHHHHHHHHHS-HHHHHTT-

Foldseek 3Di:
DDKDKDQPVADAEEEEEEAAQDDCPFPLNVVLNVLLVVLRYGYIYDYADLFDQACCVRPQCVSQVVVVVPPAHAYEYEACRLLNVLPHPDHPAAEYQLHQLDFAVVQVDVVLVVLLVDSWRDFDAAPPDAVVLANPPGDPVSRVSRDRGGHSSVVNNSVVSSVVGDADDPRYHYFDDPPANTHDPCSVVVSPVPVVPDDDPDPDDDDDDDDDDDDDDDDDDDDDDDDDDDDDPDDDDDDDNHCRSVVVCVVSVPDDSNVVNVND